Protein AF-A0A059BGQ6-F1 (afdb_monomer)

Organism: Eucalyptus grandis (NCBI:txid71139)

Solvent-accessible surface area (backbone atoms only — not comparable to full-atom values): 18062 Å² total; per-residue (Å²): 137,81,84,82,80,88,79,87,74,74,66,63,60,56,53,54,48,52,54,44,40,61,71,26,71,45,40,32,51,38,46,40,42,54,39,24,35,40,43,18,62,70,70,39,42,79,59,51,49,53,50,45,27,67,66,62,72,50,53,70,70,55,52,52,50,38,48,51,29,26,54,48,17,54,66,57,35,63,63,38,51,57,46,53,72,80,42,61,47,40,58,36,24,47,53,15,22,52,37,24,26,52,23,27,44,52,51,32,34,44,57,69,60,76,43,75,84,70,54,70,69,55,53,27,48,35,41,15,48,30,28,27,15,30,33,15,45,45,43,32,41,51,54,35,45,44,69,45,38,66,92,55,36,68,64,49,54,51,52,44,53,47,29,24,68,45,10,34,60,55,50,50,37,44,36,34,40,75,58,56,81,50,64,65,56,46,40,42,49,61,6,49,51,33,21,50,50,29,60,74,37,25,86,46,52,66,79,55,82,80,71,94,58,99,58,51,69,61,54,50,52,54,48,49,53,47,54,51,50,44,50,53,50,52,50,53,52,57,52,46,59,74,78,41,90,71,53,66,67,55,30,38,54,52,25,50,53,51,48,54,54,68,50,45,54,46,57,54,22,51,50,54,45,48,53,52,51,53,53,54,62,71,65,57,72,76,76,82,75,80,72,89,72,78,93,80,92,83,76,87,72,66,66,62,59,57,58,58,55,54,55,56,55,53,57,58,60,68,75,68,70,92,82,87,86,88,87,82,89,134

pLDDT: mean 79.97, std 18.67, range [30.53, 95.62]

Structure (mmCIF, N/CA/C/O backbone):
data_AF-A0A059BGQ6-F1
#
_entry.id   AF-A0A059BGQ6-F1
#
loop_
_atom_site.group_PDB
_atom_site.id
_atom_site.type_symbol
_atom_site.label_atom_id
_atom_site.label_alt_id
_atom_site.label_comp_id
_atom_site.label_asym_id
_atom_site.label_entity_id
_atom_site.label_seq_id
_atom_site.pdbx_PDB_ins_code
_atom_site.Cartn_x
_atom_site.Cartn_y
_atom_site.Cartn_z
_atom_site.occupancy
_atom_site.B_iso_or_equiv
_atom_site.auth_seq_id
_atom_site.auth_comp_id
_atom_site.auth_asym_id
_atom_site.auth_atom_id
_atom_site.pdbx_PDB_model_num
ATOM 1 N N . MET A 1 1 ? -11.153 -19.014 -59.772 1.00 38.28 1 MET A N 1
ATOM 2 C CA . MET A 1 1 ? -10.853 -17.625 -59.367 1.00 38.28 1 MET A CA 1
ATOM 3 C C . MET A 1 1 ? -11.218 -17.506 -57.892 1.00 38.28 1 MET A C 1
ATOM 5 O O . MET A 1 1 ? -12.367 -17.251 -57.566 1.00 38.28 1 MET A O 1
ATOM 9 N N . ALA A 1 2 ? -10.293 -17.885 -57.007 1.00 30.94 2 ALA A N 1
ATOM 10 C CA . ALA A 1 2 ? -10.539 -17.929 -55.567 1.00 30.94 2 ALA A CA 1
ATOM 11 C C . ALA A 1 2 ? -10.264 -16.543 -54.969 1.00 30.94 2 ALA A C 1
ATOM 13 O O . ALA A 1 2 ? -9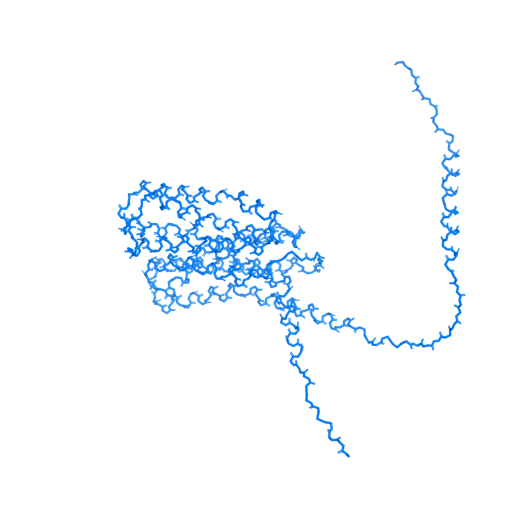.164 -16.014 -55.120 1.00 30.94 2 ALA A O 1
ATOM 14 N N . MET A 1 3 ? -11.280 -15.957 -54.332 1.00 32.53 3 MET A N 1
ATOM 15 C CA . MET A 1 3 ? -11.147 -14.753 -53.515 1.00 32.53 3 MET A CA 1
ATOM 16 C C . MET A 1 3 ? -10.211 -15.040 -52.343 1.00 32.53 3 MET A C 1
ATOM 18 O O . MET A 1 3 ? -10.513 -15.869 -51.488 1.00 32.53 3 MET A O 1
ATOM 22 N N . ILE A 1 4 ? -9.094 -14.321 -52.291 1.00 36.94 4 ILE A N 1
ATOM 23 C CA . ILE A 1 4 ? -8.283 -14.192 -51.086 1.00 36.94 4 ILE A CA 1
ATOM 24 C C . ILE A 1 4 ? -8.990 -13.165 -50.203 1.00 36.94 4 ILE A C 1
ATOM 26 O O . ILE A 1 4 ? -8.930 -11.962 -50.446 1.00 36.94 4 ILE A O 1
ATOM 30 N N . THR A 1 5 ? -9.696 -13.645 -49.186 1.00 34.53 5 THR A N 1
ATOM 31 C CA . THR A 1 5 ? -10.172 -12.824 -48.074 1.00 34.53 5 THR A CA 1
ATOM 32 C C . THR A 1 5 ? -8.974 -12.402 -47.226 1.00 34.53 5 THR A C 1
ATOM 34 O O . THR A 1 5 ? -8.473 -13.174 -46.411 1.00 34.53 5 THR A O 1
ATOM 37 N N . THR A 1 6 ? -8.497 -11.173 -47.412 1.00 38.72 6 THR A N 1
ATOM 38 C CA . THR A 1 6 ? -7.583 -10.510 -46.475 1.00 38.72 6 THR A CA 1
ATOM 39 C C . THR A 1 6 ? -8.375 -10.030 -45.264 1.00 38.72 6 THR A C 1
ATOM 41 O O . THR A 1 6 ? -9.001 -8.972 -45.296 1.00 38.72 6 THR A O 1
ATOM 44 N N . GLY A 1 7 ? -8.353 -10.815 -44.191 1.00 41.19 7 GLY A N 1
ATOM 45 C CA . GLY A 1 7 ? -8.886 -10.425 -42.891 1.00 41.19 7 GLY A CA 1
ATOM 46 C C . GLY A 1 7 ? -8.098 -11.094 -41.771 1.00 41.19 7 GLY A C 1
ATOM 47 O O . GLY A 1 7 ? -8.212 -12.297 -41.573 1.00 41.19 7 GLY A O 1
ATOM 48 N N . GLY A 1 8 ? -7.304 -10.307 -41.042 1.00 38.41 8 GLY A N 1
ATOM 49 C CA . GLY A 1 8 ? -6.587 -10.725 -39.829 1.00 38.41 8 GLY A CA 1
ATOM 50 C C . GLY A 1 8 ? -5.093 -10.376 -39.892 1.00 38.41 8 GLY A C 1
ATOM 51 O O . GLY A 1 8 ? -4.407 -10.772 -40.818 1.00 38.41 8 GLY A O 1
ATOM 52 N N . GLY A 1 9 ? -4.501 -9.626 -38.966 1.00 43.06 9 GLY A N 1
ATOM 53 C CA . GLY A 1 9 ? -5.039 -9.037 -37.754 1.00 43.06 9 GLY A CA 1
ATOM 54 C C . GLY A 1 9 ? -4.065 -8.014 -37.167 1.00 43.06 9 GLY A C 1
ATOM 55 O O . GLY A 1 9 ? -2.861 -8.240 -37.096 1.00 43.06 9 GLY A O 1
ATOM 56 N N . ASP A 1 10 ? -4.625 -6.902 -36.705 1.00 49.22 10 ASP A N 1
ATOM 57 C CA . ASP A 1 10 ? -3.931 -5.875 -35.921 1.00 49.22 10 ASP A CA 1
ATOM 58 C C . ASP A 1 10 ? -3.997 -6.180 -34.401 1.00 49.22 10 ASP A C 1
ATOM 60 O O . ASP A 1 10 ? -3.207 -5.693 -33.593 1.00 49.22 10 ASP A O 1
ATOM 64 N N . GLY A 1 11 ? -4.878 -7.105 -33.989 1.00 47.22 11 GLY A N 1
ATOM 65 C CA . GLY A 1 11 ? -5.078 -7.490 -32.583 1.00 47.22 11 GLY A CA 1
ATOM 66 C C . GLY A 1 11 ? -3.889 -8.204 -31.919 1.00 47.22 11 GLY A C 1
ATOM 67 O O . GLY A 1 11 ? -3.735 -8.141 -30.697 1.00 47.22 11 GLY A O 1
ATOM 68 N N . GLY A 1 12 ? -3.002 -8.833 -32.699 1.00 59.03 12 GLY A N 1
ATOM 69 C CA . GLY A 1 12 ? -1.822 -9.533 -32.170 1.00 59.03 12 GLY A CA 1
ATOM 70 C C . GLY A 1 12 ? -0.749 -8.591 -31.611 1.00 59.03 12 GLY A C 1
ATOM 71 O O . GLY A 1 12 ? -0.054 -8.939 -30.657 1.00 59.03 12 GLY A O 1
ATOM 72 N N . GLY A 1 13 ? -0.641 -7.374 -32.157 1.00 72.38 13 GLY A N 1
ATOM 73 C CA . GLY A 1 13 ? 0.333 -6.374 -31.716 1.00 72.38 13 GLY A CA 1
ATOM 74 C C . GLY A 1 13 ? -0.019 -5.757 -30.363 1.00 72.38 13 GLY A C 1
ATOM 75 O O . GLY A 1 13 ? 0.848 -5.656 -29.495 1.00 72.38 13 GLY A O 1
ATOM 76 N N . CYS A 1 14 ? -1.292 -5.400 -30.165 1.00 76.62 14 CYS A N 1
ATOM 77 C CA . CYS A 1 14 ? -1.784 -4.831 -28.909 1.00 76.62 14 CYS A CA 1
ATOM 78 C C . CYS A 1 14 ? -1.754 -5.845 -27.762 1.00 76.62 14 CYS A C 1
ATOM 80 O O . CYS A 1 14 ? -1.314 -5.504 -26.667 1.00 76.62 14 CYS A O 1
ATOM 82 N N . CYS A 1 15 ? -2.151 -7.099 -28.008 1.00 80.88 15 CYS A N 1
ATOM 83 C CA . CYS A 1 15 ? -2.101 -8.145 -26.984 1.00 80.88 15 CYS A CA 1
ATOM 84 C C . CYS A 1 15 ? -0.654 -8.449 -26.558 1.00 80.88 15 CYS A C 1
ATOM 86 O O . CYS A 1 15 ? -0.358 -8.511 -25.365 1.00 80.88 15 CYS A O 1
ATOM 88 N N . ALA A 1 16 ? 0.273 -8.554 -27.517 1.00 82.19 16 ALA A N 1
ATOM 89 C CA . ALA A 1 16 ? 1.683 -8.786 -27.219 1.00 82.19 16 ALA A CA 1
ATOM 90 C C . ALA A 1 16 ? 2.335 -7.600 -26.483 1.00 82.19 16 ALA A C 1
ATOM 92 O O . ALA A 1 16 ? 3.140 -7.814 -25.575 1.00 82.19 16 ALA A O 1
ATOM 93 N N . PHE A 1 17 ? 1.959 -6.362 -26.826 1.00 83.38 17 PHE A N 1
ATOM 94 C CA . PHE A 1 17 ? 2.410 -5.171 -26.106 1.00 83.38 17 PHE A CA 1
ATOM 95 C C . PHE A 1 17 ? 1.861 -5.131 -24.677 1.00 83.38 17 PHE A C 1
ATOM 97 O O . PHE A 1 17 ? 2.636 -4.973 -23.739 1.00 83.38 17 PHE A O 1
ATOM 104 N N . ALA A 1 18 ? 0.557 -5.355 -24.489 1.00 82.56 18 ALA A N 1
ATOM 105 C CA . ALA A 1 18 ? -0.057 -5.411 -23.164 1.00 82.56 18 ALA A CA 1
ATOM 106 C C . ALA A 1 18 ? 0.593 -6.493 -22.288 1.00 82.56 18 ALA A C 1
ATOM 108 O O . ALA A 1 18 ? 0.915 -6.244 -21.129 1.00 82.56 18 ALA A O 1
ATOM 109 N N . LEU A 1 19 ? 0.872 -7.671 -22.854 1.00 83.50 19 LEU A N 1
ATOM 110 C CA . LEU A 1 19 ? 1.568 -8.743 -22.147 1.00 83.50 19 LEU A CA 1
ATOM 111 C C . LEU A 1 19 ? 3.005 -8.353 -21.769 1.00 83.50 19 LEU A C 1
ATOM 113 O O . LEU A 1 19 ? 3.467 -8.731 -20.692 1.00 83.50 19 LEU A O 1
ATOM 117 N N . GLN A 1 20 ? 3.713 -7.605 -22.627 1.00 83.25 20 GLN A N 1
ATOM 118 C CA . GLN A 1 20 ? 5.034 -7.077 -22.287 1.00 83.25 20 GLN A CA 1
ATOM 119 C C . GLN A 1 20 ? 4.937 -6.052 -21.161 1.00 83.25 20 GLN A C 1
ATOM 121 O O . GLN A 1 20 ? 5.701 -6.172 -20.214 1.00 83.25 20 GLN A O 1
ATOM 126 N N . VAL A 1 21 ? 4.000 -5.101 -21.226 1.00 83.56 21 VAL A N 1
ATOM 127 C CA . VAL A 1 21 ? 3.804 -4.097 -20.171 1.00 83.56 21 VAL A CA 1
ATOM 128 C C . VAL A 1 21 ? 3.526 -4.785 -18.838 1.00 83.56 21 VAL A C 1
ATOM 130 O O . VAL A 1 21 ? 4.215 -4.510 -17.865 1.00 83.56 21 VAL A O 1
ATOM 133 N N . LEU A 1 22 ? 2.595 -5.744 -18.794 1.00 83.50 22 LEU A N 1
ATOM 134 C CA . LEU A 1 22 ? 2.251 -6.476 -17.568 1.00 83.50 22 LEU A CA 1
ATOM 135 C C . LEU A 1 22 ? 3.416 -7.307 -17.006 1.00 83.50 22 LEU A C 1
ATOM 137 O O . LEU A 1 22 ? 3.500 -7.527 -15.800 1.00 83.50 22 LEU A O 1
ATOM 141 N N . ARG A 1 23 ? 4.317 -7.779 -17.872 1.00 83.19 23 ARG A N 1
ATOM 142 C CA . ARG A 1 23 ? 5.551 -8.491 -17.492 1.00 83.19 23 ARG A CA 1
ATOM 143 C C . ARG A 1 23 ? 6.763 -7.568 -17.391 1.00 83.19 23 ARG A C 1
ATOM 145 O O . ARG A 1 23 ? 7.876 -8.051 -17.194 1.00 83.19 23 ARG A O 1
ATOM 152 N N . GLY A 1 24 ? 6.545 -6.272 -17.561 1.00 83.69 24 GLY A N 1
ATOM 153 C CA . GLY A 1 24 ? 7.559 -5.247 -17.649 1.00 83.69 24 GLY A CA 1
ATOM 154 C C . GLY A 1 24 ? 8.049 -4.835 -16.275 1.00 83.69 24 GLY A C 1
ATOM 155 O O . GLY A 1 24 ? 7.305 -4.851 -15.287 1.00 83.69 24 GLY A O 1
ATOM 156 N N . ARG A 1 25 ? 9.321 -4.447 -16.196 1.00 84.44 25 ARG A N 1
ATOM 157 C CA . ARG A 1 25 ? 9.919 -4.020 -14.924 1.00 84.44 25 ARG A CA 1
ATOM 158 C C . ARG A 1 25 ? 9.215 -2.778 -14.385 1.00 84.44 25 ARG A C 1
ATOM 160 O O . ARG A 1 25 ? 9.005 -2.664 -13.185 1.00 84.44 25 ARG A O 1
ATOM 167 N N . TRP A 1 26 ? 8.813 -1.870 -15.276 1.00 86.44 26 TRP A N 1
ATOM 168 C CA . TRP A 1 26 ? 8.223 -0.591 -14.897 1.00 86.44 26 TRP A CA 1
ATOM 169 C C . TRP A 1 26 ? 6.818 -0.771 -14.328 1.00 86.44 26 TRP A C 1
ATOM 171 O O . TRP A 1 26 ? 6.457 -0.138 -13.337 1.00 86.44 26 TRP A O 1
ATOM 181 N N . PHE A 1 27 ? 6.055 -1.714 -14.880 1.00 89.44 27 PHE A N 1
ATOM 182 C CA . PHE A 1 27 ? 4.755 -2.079 -14.333 1.00 89.44 27 PHE A CA 1
ATOM 183 C C . PHE A 1 27 ? 4.872 -2.758 -12.964 1.00 89.44 27 PHE A C 1
ATOM 185 O O . PHE A 1 27 ? 4.072 -2.487 -12.072 1.00 89.44 27 PHE A O 1
ATOM 192 N N . MET A 1 28 ? 5.905 -3.578 -12.749 1.00 89.44 28 MET A N 1
ATOM 193 C CA . MET A 1 28 ? 6.186 -4.147 -11.429 1.00 89.44 28 MET A CA 1
ATOM 194 C C . MET A 1 28 ? 6.516 -3.084 -10.376 1.00 89.44 28 MET A C 1
ATOM 196 O O . MET A 1 28 ? 6.122 -3.225 -9.216 1.00 89.44 28 MET A O 1
ATOM 200 N N . MET A 1 29 ? 7.215 -2.015 -10.765 1.00 87.50 29 MET A N 1
ATOM 201 C CA . MET A 1 29 ? 7.493 -0.892 -9.865 1.00 87.50 29 MET A CA 1
ATOM 202 C C . MET A 1 29 ? 6.211 -0.157 -9.483 1.00 87.50 29 MET A C 1
ATOM 204 O O . MET A 1 29 ? 5.970 0.093 -8.305 1.00 87.50 29 MET A O 1
ATOM 208 N N . PHE A 1 30 ? 5.340 0.099 -10.457 1.00 91.31 30 PHE A N 1
ATOM 209 C CA . PHE A 1 30 ? 4.014 0.645 -10.193 1.00 91.31 30 PHE A CA 1
ATOM 210 C C . PHE A 1 30 ? 3.184 -0.254 -9.256 1.00 91.31 30 PHE A C 1
ATOM 212 O O . PHE A 1 30 ? 2.631 0.225 -8.267 1.00 91.31 30 PHE A O 1
ATOM 219 N N . ALA A 1 31 ? 3.151 -1.564 -9.515 1.00 92.31 31 ALA A N 1
ATOM 220 C CA . ALA A 1 31 ? 2.467 -2.536 -8.665 1.00 92.31 31 ALA A CA 1
ATOM 221 C C . ALA A 1 31 ? 3.007 -2.519 -7.224 1.00 92.31 31 ALA A C 1
ATOM 223 O O . ALA A 1 31 ? 2.238 -2.514 -6.264 1.00 92.31 31 ALA A O 1
ATOM 224 N N . SER A 1 32 ? 4.330 -2.434 -7.074 1.00 92.00 32 SER A N 1
ATOM 225 C CA . SER A 1 32 ? 4.998 -2.280 -5.781 1.00 92.00 32 SER A CA 1
ATOM 226 C C . SER A 1 32 ? 4.557 -1.008 -5.049 1.00 92.00 32 SER A C 1
ATOM 228 O O . SER A 1 32 ? 4.270 -1.071 -3.857 1.00 92.00 32 SER A O 1
ATOM 230 N N . PHE A 1 33 ? 4.447 0.137 -5.734 1.00 92.88 33 PHE A N 1
ATOM 231 C CA . PHE A 1 33 ? 3.953 1.376 -5.121 1.00 92.88 33 PHE A CA 1
ATOM 232 C C . PHE A 1 33 ? 2.512 1.251 -4.626 1.00 92.88 33 PHE A C 1
ATOM 234 O O . PHE A 1 33 ? 2.220 1.696 -3.517 1.00 92.88 33 PHE A O 1
ATOM 241 N N . LEU A 1 34 ? 1.633 0.592 -5.386 1.00 93.62 34 LEU A N 1
ATOM 242 C CA . LEU A 1 34 ? 0.255 0.357 -4.952 1.00 93.62 34 LEU A CA 1
ATOM 243 C C . LEU A 1 34 ? 0.164 -0.566 -3.734 1.00 93.62 34 LEU A C 1
ATOM 245 O O . LEU A 1 34 ? -0.589 -0.266 -2.809 1.00 93.62 34 LEU A O 1
ATOM 249 N N . ILE A 1 35 ? 0.943 -1.653 -3.691 1.00 93.81 35 ILE A N 1
ATOM 250 C CA . ILE A 1 35 ? 0.982 -2.532 -2.510 1.00 93.81 35 ILE A CA 1
ATOM 251 C C . ILE A 1 35 ? 1.456 -1.739 -1.284 1.00 93.81 35 ILE A C 1
ATOM 253 O O . ILE A 1 35 ? 0.843 -1.813 -0.220 1.00 93.81 35 ILE A O 1
ATOM 257 N N . MET A 1 36 ? 2.499 -0.919 -1.438 1.00 93.50 36 MET A N 1
ATOM 258 C CA . MET A 1 36 ? 3.029 -0.093 -0.349 1.00 93.50 36 MET A CA 1
ATOM 259 C C . MET A 1 36 ? 2.055 1.001 0.099 1.00 93.50 36 MET A C 1
ATOM 261 O O . MET A 1 36 ? 1.954 1.267 1.295 1.00 93.50 36 MET A O 1
ATOM 265 N N . ALA A 1 37 ? 1.274 1.569 -0.822 1.00 92.31 37 ALA A N 1
ATOM 266 C CA . ALA A 1 37 ? 0.188 2.495 -0.509 1.00 92.31 37 ALA A CA 1
ATOM 267 C C . ALA A 1 37 ? -0.962 1.838 0.281 1.00 92.31 37 ALA A C 1
ATOM 269 O O . ALA A 1 37 ? -1.747 2.541 0.911 1.00 92.31 37 ALA A O 1
ATOM 270 N N . GLY A 1 38 ? -1.066 0.504 0.277 1.00 89.94 38 GLY A N 1
ATOM 271 C CA . GLY A 1 38 ? -1.974 -0.253 1.143 1.00 89.94 38 GLY A CA 1
ATOM 272 C C . GLY A 1 38 ? -1.358 -0.687 2.480 1.00 89.94 38 GLY A C 1
ATOM 273 O O . GLY A 1 38 ? -2.086 -1.033 3.407 1.00 89.94 38 GLY A O 1
ATOM 274 N N . ALA A 1 39 ? -0.030 -0.656 2.614 1.00 89.25 39 ALA A N 1
ATOM 275 C CA . ALA A 1 39 ? 0.704 -1.328 3.688 1.00 89.25 39 ALA A CA 1
ATOM 276 C C . ALA A 1 39 ? 0.992 -0.469 4.939 1.00 89.25 39 ALA A C 1
ATOM 278 O O . ALA A 1 39 ? 1.912 -0.791 5.687 1.00 89.25 39 ALA A O 1
ATOM 279 N N . GLY A 1 40 ? 0.236 0.604 5.202 1.00 84.62 40 GLY A N 1
ATOM 280 C CA . GLY A 1 40 ? 0.406 1.434 6.411 1.00 84.62 40 GLY A CA 1
ATOM 281 C C . GLY A 1 40 ? -0.884 1.685 7.190 1.00 84.62 40 GLY A C 1
ATOM 282 O O . GLY A 1 40 ? -1.091 2.737 7.795 1.00 84.62 40 GLY A O 1
ATOM 283 N N . ALA A 1 41 ? -1.736 0.667 7.268 1.00 84.81 41 ALA A N 1
ATOM 284 C CA . ALA A 1 41 ? -2.914 0.650 8.134 1.00 84.81 41 ALA A CA 1
ATOM 285 C C . ALA A 1 41 ? -2.616 0.855 9.638 1.00 84.81 41 ALA A C 1
ATOM 287 O O . ALA A 1 41 ? -3.507 1.171 10.428 1.00 84.81 41 ALA A O 1
ATOM 288 N N . THR A 1 42 ? -1.358 0.718 10.059 1.00 88.00 42 THR A N 1
ATOM 289 C CA . THR A 1 42 ? -0.918 0.960 11.441 1.00 88.00 42 THR A CA 1
ATOM 290 C C . THR A 1 42 ? -0.906 2.448 11.784 1.00 88.00 42 THR A C 1
ATOM 292 O O . THR A 1 42 ? -1.143 2.793 12.942 1.00 88.00 42 THR A O 1
ATOM 295 N N . TYR A 1 43 ? -0.740 3.334 10.794 1.00 87.06 43 TYR A N 1
ATOM 296 C CA . TYR A 1 43 ? -0.865 4.785 10.974 1.00 87.06 43 TYR A CA 1
ATOM 297 C C . TYR A 1 43 ? -2.310 5.222 11.244 1.00 87.06 43 TYR A C 1
ATOM 299 O O . TYR A 1 43 ? -2.541 6.234 11.902 1.00 87.06 43 TYR A O 1
ATOM 307 N N . LEU A 1 44 ? -3.289 4.427 10.803 1.00 88.06 44 LEU A N 1
ATOM 308 C CA . LEU A 1 44 ? -4.715 4.679 11.028 1.00 88.06 44 LEU A CA 1
ATOM 309 C C . LEU A 1 44 ? -5.212 4.189 12.389 1.00 88.06 44 LEU A C 1
ATOM 311 O O . LEU A 1 44 ? -6.359 4.460 12.742 1.00 88.06 44 LEU A O 1
ATOM 315 N N . PHE A 1 45 ? -4.363 3.527 13.186 1.00 89.69 45 PHE A N 1
ATOM 316 C CA . PHE A 1 45 ? -4.739 3.047 14.518 1.00 89.69 45 PHE A CA 1
ATOM 317 C C . PHE A 1 45 ? -5.321 4.158 15.388 1.00 89.69 45 PHE A C 1
ATOM 319 O O . PHE A 1 45 ? -6.340 3.951 16.035 1.00 89.69 45 PHE A O 1
ATOM 326 N N . GLY A 1 46 ? -4.752 5.365 15.357 1.00 86.31 46 GLY A N 1
ATOM 327 C CA . GLY A 1 46 ? -5.272 6.502 16.126 1.00 86.31 46 GLY A CA 1
ATOM 328 C C . GLY A 1 46 ? -6.696 6.935 15.743 1.00 86.31 46 GLY A C 1
ATOM 329 O O . GLY A 1 46 ? -7.372 7.568 16.555 1.00 86.31 46 GLY A O 1
ATOM 330 N N . VAL A 1 47 ? -7.156 6.591 14.537 1.00 86.81 47 VAL A N 1
ATOM 331 C CA . VAL A 1 47 ? -8.518 6.866 14.065 1.00 86.81 47 VAL A CA 1
ATOM 332 C C . VAL A 1 47 ? -9.460 5.777 14.574 1.00 86.81 47 VAL A C 1
ATOM 334 O O . VAL A 1 47 ? -10.285 6.054 15.440 1.00 86.81 47 VAL A O 1
ATOM 337 N N . TYR A 1 48 ? -9.270 4.523 14.148 1.00 87.50 48 TYR A N 1
ATOM 338 C CA . TYR A 1 48 ? -10.212 3.447 14.480 1.00 87.50 48 TYR A CA 1
ATOM 339 C C . TYR A 1 48 ? -10.133 2.960 15.936 1.00 87.50 48 TYR A C 1
ATOM 341 O O . TYR A 1 48 ? -11.092 2.390 16.458 1.00 87.50 48 TYR A O 1
ATOM 349 N N . SER A 1 49 ? -9.017 3.175 16.642 1.00 88.69 49 SER A N 1
ATOM 350 C CA . SER A 1 49 ? -8.914 2.815 18.067 1.00 88.69 49 SER A CA 1
ATOM 351 C C . SER A 1 49 ? -9.900 3.595 18.937 1.00 88.69 49 SER A C 1
ATOM 353 O O . SER A 1 49 ? -10.342 3.082 19.967 1.00 88.69 49 SER A O 1
ATOM 355 N N . LYS A 1 50 ? -10.305 4.801 18.516 1.00 87.88 50 LYS A N 1
ATOM 356 C CA . LYS A 1 50 ? -11.350 5.579 19.194 1.00 87.88 50 LYS A CA 1
ATOM 357 C C . LYS A 1 50 ? -12.702 4.870 19.124 1.00 87.88 50 LYS A C 1
ATOM 359 O O . LYS A 1 50 ? -13.395 4.809 20.138 1.00 87.88 50 LYS A O 1
ATOM 364 N N . ASP A 1 51 ? -13.028 4.262 17.986 1.00 86.50 51 ASP A N 1
ATOM 365 C CA . ASP A 1 51 ? -14.267 3.497 17.808 1.00 86.50 51 ASP A CA 1
ATOM 366 C C . ASP A 1 51 ? -14.244 2.166 18.553 1.00 86.50 51 ASP A C 1
ATOM 368 O O . ASP A 1 51 ? -15.254 1.753 19.128 1.00 86.50 51 ASP A O 1
ATOM 372 N N . ILE A 1 52 ? -13.079 1.510 18.605 1.00 87.44 52 ILE A N 1
ATOM 373 C CA . ILE A 1 52 ? -12.862 0.335 19.459 1.00 87.44 52 ILE A CA 1
ATOM 374 C C . ILE A 1 52 ? -13.135 0.717 20.920 1.00 87.44 52 ILE A C 1
ATOM 376 O O . ILE A 1 52 ? -13.870 0.014 21.614 1.00 87.44 52 ILE A O 1
ATOM 380 N N . LYS A 1 53 ? -12.597 1.853 21.384 1.00 89.69 53 LYS A N 1
ATOM 381 C CA . LYS A 1 53 ? -12.779 2.347 22.755 1.00 89.69 53 LYS A CA 1
ATOM 382 C C . LYS A 1 53 ? -14.240 2.599 23.095 1.00 89.69 53 LYS A C 1
ATOM 384 O O . LYS A 1 53 ? -14.706 2.106 24.118 1.00 89.69 53 LYS A O 1
ATOM 389 N N . SER A 1 54 ? -14.942 3.361 22.257 1.00 87.62 54 SER A N 1
ATOM 390 C CA . SER A 1 54 ? -16.334 3.748 22.495 1.00 87.62 54 SER A CA 1
ATOM 391 C C . SER A 1 54 ? -17.268 2.544 22.386 1.00 87.62 54 SER A C 1
ATOM 393 O O . SER A 1 54 ? -18.092 2.310 23.269 1.00 87.62 54 SER A O 1
ATOM 395 N N . THR A 1 55 ? -17.094 1.711 21.358 1.00 87.00 55 THR A N 1
ATOM 396 C CA . THR A 1 55 ? -18.005 0.594 21.093 1.00 87.00 55 THR A CA 1
ATOM 397 C C . THR A 1 55 ? -17.780 -0.569 22.044 1.00 87.00 55 THR A C 1
ATOM 399 O O . THR A 1 55 ? -18.738 -1.231 22.448 1.00 87.00 55 THR A O 1
ATOM 402 N N . LEU A 1 56 ? -16.533 -0.835 22.425 1.00 85.69 56 LEU A N 1
ATOM 403 C CA . LEU A 1 56 ? -16.186 -1.891 23.366 1.00 85.69 56 LEU A CA 1
ATOM 404 C C . LEU A 1 56 ? -15.923 -1.335 24.757 1.00 85.69 56 LEU A C 1
ATOM 406 O O . LEU A 1 56 ? -15.359 -2.058 25.553 1.00 85.69 56 LEU A O 1
ATOM 410 N N . GLY A 1 57 ? -16.310 -0.112 25.120 1.00 85.50 57 GLY A N 1
ATOM 411 C CA . GLY A 1 57 ? -16.125 0.415 26.484 1.00 85.50 57 GLY A CA 1
ATOM 412 C C . GLY A 1 57 ? -14.755 0.086 27.099 1.00 85.50 57 GLY A C 1
ATOM 413 O O . GLY A 1 57 ? -14.688 -0.414 28.220 1.00 85.50 57 GLY A O 1
ATOM 414 N N . TYR A 1 58 ? -13.685 0.195 26.307 1.00 87.88 58 TYR A N 1
ATOM 415 C CA . TYR A 1 58 ? -12.321 -0.060 26.762 1.00 87.88 58 TYR A CA 1
ATOM 416 C C . TYR A 1 58 ? -11.739 1.216 27.367 1.00 87.88 58 TYR A C 1
ATOM 418 O O . TYR A 1 58 ? -12.088 2.334 26.985 1.00 87.88 58 TYR A O 1
ATOM 426 N N . ASN A 1 59 ? -10.802 1.053 28.295 1.00 90.88 59 ASN A N 1
ATOM 427 C CA . ASN A 1 59 ? -10.153 2.180 28.955 1.00 90.88 59 ASN A CA 1
ATOM 428 C C . ASN A 1 59 ? -8.908 2.614 28.172 1.00 90.88 59 ASN A C 1
ATOM 430 O O . ASN A 1 59 ? -8.403 1.890 27.313 1.00 90.88 59 ASN A O 1
ATOM 434 N N . GLN A 1 60 ? -8.364 3.793 28.489 1.00 91.56 60 GLN A N 1
ATOM 435 C CA . GLN A 1 60 ? -7.160 4.286 27.810 1.00 91.56 60 GLN A CA 1
ATOM 436 C C . GLN A 1 60 ? -5.946 3.370 28.031 1.00 91.56 60 GLN A C 1
ATOM 438 O O . GLN A 1 60 ? -5.174 3.156 27.107 1.00 91.56 60 GLN A O 1
ATOM 443 N N . SER A 1 61 ? -5.816 2.769 29.218 1.00 92.81 61 SER A N 1
ATOM 444 C CA . SER A 1 61 ? -4.770 1.773 29.496 1.00 92.81 61 SER A CA 1
ATOM 445 C C . SER A 1 61 ? -4.862 0.566 28.549 1.00 92.81 61 SER A C 1
ATOM 447 O O . SER A 1 61 ? -3.854 0.138 27.994 1.00 92.81 61 SER A O 1
ATOM 449 N N . THR A 1 62 ? -6.076 0.081 28.269 1.00 91.50 62 THR A N 1
ATOM 450 C CA . THR A 1 62 ? -6.318 -1.001 27.306 1.00 91.50 62 THR A CA 1
ATOM 451 C C . THR A 1 62 ? -5.940 -0.589 25.886 1.00 91.50 62 THR A C 1
ATOM 453 O O . THR A 1 62 ? -5.288 -1.352 25.186 1.00 91.50 62 THR A O 1
ATOM 456 N N . LEU A 1 63 ? -6.296 0.626 25.458 1.00 92.62 63 LEU A N 1
ATOM 457 C CA . LEU A 1 63 ? -5.867 1.135 24.153 1.00 92.62 63 LEU A CA 1
ATOM 458 C C . LEU A 1 63 ? -4.348 1.260 24.038 1.00 92.62 63 LEU A C 1
ATOM 460 O O . LEU A 1 63 ? -3.796 0.950 22.987 1.00 92.62 63 LEU A O 1
ATOM 464 N N . ASN A 1 64 ? -3.680 1.702 25.103 1.00 93.88 64 ASN A N 1
ATOM 465 C CA . ASN A 1 64 ? -2.225 1.796 25.127 1.00 93.88 64 ASN A CA 1
ATOM 466 C C . ASN A 1 64 ? -1.604 0.400 24.988 1.00 93.88 64 ASN A C 1
ATOM 468 O O . ASN A 1 64 ? -0.680 0.238 24.201 1.00 93.88 64 ASN A O 1
ATOM 472 N N . LEU A 1 65 ? -2.170 -0.615 25.654 1.00 93.81 65 LEU A N 1
ATOM 473 C CA . LEU A 1 65 ? -1.761 -2.011 25.476 1.00 93.81 65 LEU A CA 1
ATOM 474 C C . LEU A 1 65 ? -1.968 -2.488 24.029 1.00 93.81 65 LEU A C 1
ATOM 476 O O . LEU A 1 65 ? -1.067 -3.084 23.449 1.00 93.81 65 LEU A O 1
ATOM 480 N N . LEU A 1 66 ? -3.121 -2.189 23.421 1.00 94.00 66 LEU A N 1
ATOM 481 C CA . LEU A 1 66 ? -3.392 -2.497 22.011 1.00 94.00 66 LEU A CA 1
ATOM 482 C C . LEU A 1 66 ? -2.381 -1.811 21.079 1.00 94.00 66 LEU A C 1
ATOM 484 O O . LEU A 1 66 ? -1.907 -2.436 20.132 1.00 94.00 66 LEU A O 1
ATOM 488 N N . SER A 1 67 ? -2.014 -0.557 21.361 1.00 93.62 67 SER A N 1
ATOM 489 C CA . SER A 1 67 ? -0.960 0.153 20.629 1.00 93.62 67 SER A CA 1
ATOM 490 C C . SER A 1 67 ? 0.393 -0.533 20.798 1.00 93.62 67 SER A C 1
ATOM 492 O O . SER A 1 67 ? 1.086 -0.736 19.809 1.00 93.62 67 SER A O 1
ATOM 494 N N . SER A 1 68 ? 0.751 -0.963 22.010 1.00 95.19 68 SER A N 1
ATOM 495 C CA . SER A 1 68 ? 1.985 -1.720 22.241 1.00 95.19 68 SER A CA 1
ATOM 496 C C . SER A 1 68 ? 1.992 -3.050 21.481 1.00 95.19 68 SER A C 1
ATOM 498 O O . SER A 1 68 ? 3.011 -3.419 20.904 1.00 95.19 68 SER A O 1
ATOM 500 N N . CYS A 1 69 ? 0.859 -3.756 21.415 1.00 94.12 69 CYS A N 1
ATOM 501 C CA . CYS A 1 69 ? 0.728 -4.984 20.626 1.00 94.12 69 CYS A CA 1
ATOM 502 C C . CYS A 1 69 ? 0.816 -4.723 19.116 1.00 94.12 69 CYS A C 1
ATOM 504 O O . CYS A 1 69 ? 1.441 -5.502 18.401 1.00 94.12 69 CYS A O 1
ATOM 506 N N . LYS A 1 70 ? 0.245 -3.616 18.629 1.00 94.00 70 LYS A N 1
ATOM 507 C CA . LYS A 1 70 ? 0.432 -3.148 17.248 1.00 94.00 70 LYS A CA 1
ATOM 508 C C . LYS A 1 70 ? 1.912 -2.912 16.954 1.00 94.00 70 LYS A C 1
ATOM 510 O O . LYS A 1 70 ? 2.411 -3.402 15.947 1.00 94.00 70 LYS A O 1
ATOM 515 N N . ASP A 1 71 ? 2.598 -2.167 17.821 1.00 93.81 71 ASP A N 1
ATOM 516 C CA . ASP A 1 71 ? 4.017 -1.833 17.660 1.00 93.81 71 ASP A CA 1
ATOM 517 C C . ASP A 1 71 ? 4.890 -3.096 17.679 1.00 93.81 71 ASP A C 1
ATOM 519 O O . ASP A 1 71 ? 5.800 -3.245 16.860 1.00 93.81 71 ASP A O 1
ATOM 523 N N . LEU A 1 72 ? 4.562 -4.058 18.546 1.00 93.75 72 LEU A N 1
ATOM 524 C CA . LEU A 1 72 ? 5.178 -5.382 18.538 1.00 93.75 72 LEU A CA 1
ATOM 525 C C . LEU A 1 72 ? 4.972 -6.074 17.183 1.00 93.75 72 LEU A C 1
ATOM 527 O O . LEU A 1 72 ? 5.945 -6.473 16.550 1.00 93.75 72 LEU A O 1
ATOM 531 N N . GLY A 1 73 ? 3.731 -6.152 16.697 1.00 91.50 73 GLY A N 1
ATOM 532 C CA . GLY A 1 73 ? 3.403 -6.765 15.408 1.00 91.50 73 GLY A CA 1
ATOM 533 C C . GLY A 1 73 ? 4.160 -6.143 14.233 1.00 91.50 73 GLY A C 1
ATOM 534 O O . GLY A 1 73 ? 4.699 -6.877 13.401 1.00 91.50 73 GLY A O 1
ATOM 535 N N . THR A 1 74 ? 4.290 -4.810 14.205 1.00 90.56 74 THR A N 1
ATOM 536 C CA . THR A 1 74 ? 5.084 -4.106 13.183 1.00 90.56 74 THR A CA 1
ATOM 537 C C . THR A 1 74 ? 6.578 -4.395 13.276 1.00 90.56 74 THR A C 1
ATOM 539 O O . THR A 1 74 ? 7.245 -4.437 12.249 1.00 90.56 74 THR A O 1
ATOM 542 N N . ASN A 1 75 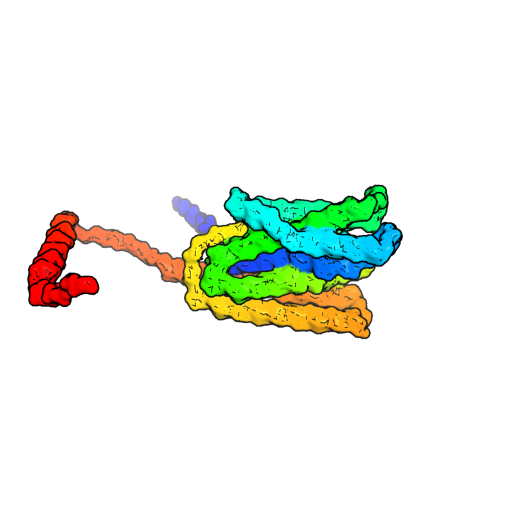? 7.114 -4.649 14.470 1.00 90.25 75 ASN A N 1
ATOM 543 C CA . ASN A 1 75 ? 8.546 -4.887 14.659 1.00 90.25 75 ASN A CA 1
ATOM 544 C C . ASN A 1 75 ? 8.953 -6.358 14.478 1.00 90.25 75 ASN A C 1
ATOM 546 O O . ASN A 1 75 ? 10.113 -6.638 14.174 1.00 90.25 75 ASN A O 1
ATOM 550 N N . VAL A 1 76 ? 8.023 -7.312 14.600 1.00 89.38 76 VAL A N 1
ATOM 551 C CA . VAL A 1 76 ? 8.289 -8.750 14.394 1.00 89.38 76 VAL A CA 1
ATOM 552 C C . VAL A 1 76 ? 8.330 -9.084 12.891 1.00 89.38 76 VAL A C 1
ATOM 554 O O . VAL A 1 76 ? 7.555 -9.877 12.363 1.00 89.38 76 VAL A O 1
ATOM 557 N N . GLY A 1 77 ? 9.254 -8.461 12.158 1.00 85.38 77 GLY A N 1
ATOM 558 C CA . GLY A 1 77 ? 9.435 -8.682 10.718 1.00 85.38 77 GLY A CA 1
ATOM 559 C C . GLY A 1 77 ? 10.136 -9.998 10.366 1.00 85.38 77 GLY A C 1
ATOM 560 O O . GLY A 1 77 ? 10.013 -10.471 9.236 1.00 85.38 77 GLY A O 1
ATOM 561 N N . VAL A 1 78 ? 10.826 -10.613 11.336 1.00 90.44 78 VAL A N 1
ATOM 562 C CA . VAL A 1 78 ? 11.665 -11.814 11.152 1.00 90.44 78 VAL A CA 1
ATOM 563 C C . VAL A 1 78 ? 10.891 -12.967 10.511 1.00 90.44 78 VAL A C 1
ATOM 565 O O . VAL A 1 78 ? 11.410 -13.613 9.607 1.00 90.44 78 VAL A O 1
ATOM 568 N N . LEU A 1 79 ? 9.631 -13.177 10.911 1.00 88.19 79 LEU A N 1
ATOM 569 C CA . LEU A 1 79 ? 8.781 -14.234 10.350 1.00 88.19 79 LEU A CA 1
ATOM 570 C C . LEU A 1 79 ? 8.582 -14.060 8.841 1.00 88.19 79 LEU A C 1
ATOM 572 O O . LEU A 1 79 ? 8.766 -15.003 8.076 1.00 88.19 79 LEU A O 1
ATOM 576 N N . SER A 1 80 ? 8.259 -12.839 8.406 1.00 90.88 80 SER A N 1
ATOM 577 C CA . SER A 1 80 ? 8.076 -12.543 6.983 1.00 90.88 80 SER A CA 1
ATOM 578 C C . SER A 1 80 ? 9.376 -12.702 6.189 1.00 90.88 80 SER A C 1
ATOM 580 O O . SER A 1 80 ? 9.342 -13.194 5.065 1.00 90.88 80 SER A O 1
ATOM 582 N N . GLY A 1 81 ? 10.518 -12.337 6.786 1.00 89.94 81 GLY A N 1
ATOM 583 C CA . GLY A 1 81 ? 11.840 -12.474 6.175 1.00 89.94 81 GLY A CA 1
ATOM 584 C C . GLY A 1 81 ? 12.233 -13.933 5.968 1.00 89.94 81 GLY A C 1
ATOM 585 O O . GLY A 1 81 ? 12.563 -14.316 4.852 1.00 89.94 81 GLY A O 1
ATOM 586 N N . LEU A 1 82 ? 12.106 -14.759 7.012 1.00 91.12 82 LEU A N 1
ATOM 587 C CA . LEU A 1 82 ? 12.432 -16.184 6.946 1.00 91.12 82 LEU A CA 1
ATOM 588 C C . LEU A 1 82 ? 11.547 -16.918 5.930 1.00 91.12 82 LEU A C 1
ATOM 590 O O . LEU A 1 82 ? 12.039 -17.714 5.135 1.00 91.12 82 LEU A O 1
ATOM 594 N N . ILE A 1 83 ? 10.245 -16.609 5.902 1.00 90.25 83 ILE A N 1
ATOM 595 C CA . ILE A 1 83 ? 9.336 -17.171 4.894 1.00 90.25 83 ILE A CA 1
ATOM 596 C C . ILE A 1 83 ? 9.761 -16.723 3.492 1.00 90.25 83 ILE A C 1
ATOM 598 O O . ILE A 1 83 ? 9.757 -17.540 2.582 1.00 90.25 83 ILE A O 1
ATOM 602 N N . ALA A 1 84 ? 10.174 -15.470 3.297 1.00 89.06 84 ALA A N 1
ATOM 603 C CA . ALA A 1 84 ? 10.622 -14.979 1.994 1.00 89.06 84 ALA A CA 1
ATOM 604 C C . ALA A 1 84 ? 11.958 -15.574 1.507 1.00 89.06 84 ALA A C 1
ATOM 606 O O . ALA A 1 84 ? 12.270 -15.454 0.321 1.00 89.06 84 ALA A O 1
ATOM 607 N N . GLU A 1 85 ? 12.746 -16.203 2.384 1.00 89.88 85 GLU A N 1
ATOM 608 C CA . GLU A 1 85 ? 13.934 -16.965 1.982 1.00 89.88 85 GLU A CA 1
ATOM 609 C C . GLU A 1 85 ? 13.575 -18.344 1.421 1.00 89.88 85 GLU A C 1
ATOM 611 O O . GLU A 1 85 ? 14.185 -18.786 0.449 1.00 89.88 85 GLU A O 1
ATOM 616 N N . VAL A 1 86 ? 12.573 -19.011 2.004 1.00 90.44 86 VAL A N 1
ATOM 617 C CA . VAL A 1 86 ? 12.196 -20.389 1.637 1.00 90.44 86 VAL A CA 1
ATOM 618 C C . VAL A 1 86 ? 11.035 -20.464 0.643 1.00 90.44 86 VAL A C 1
ATOM 620 O O . VAL A 1 86 ? 10.897 -21.451 -0.077 1.00 90.44 86 VAL A O 1
ATOM 623 N N . ALA A 1 87 ? 10.187 -19.439 0.599 1.00 88.81 87 ALA A N 1
ATOM 624 C CA . ALA A 1 87 ? 8.975 -19.394 -0.203 1.00 88.81 87 ALA A CA 1
ATOM 625 C C . ALA A 1 87 ? 9.066 -18.359 -1.334 1.00 88.81 87 ALA A C 1
ATOM 627 O O . ALA A 1 87 ? 9.722 -17.324 -1.205 1.00 88.81 87 ALA A O 1
ATOM 628 N N . PRO A 1 88 ? 8.350 -18.583 -2.448 1.00 88.69 88 PRO A N 1
ATOM 629 C CA . PRO A 1 88 ? 8.277 -17.607 -3.526 1.00 88.69 88 PRO A CA 1
ATOM 630 C C . PRO A 1 88 ? 7.496 -16.352 -3.103 1.00 88.69 88 PRO A C 1
ATOM 632 O O . PRO A 1 88 ? 6.543 -16.428 -2.326 1.00 88.69 88 PRO A O 1
ATOM 635 N N . THR A 1 89 ? 7.833 -15.200 -3.694 1.00 88.81 89 THR A N 1
ATOM 636 C CA . THR A 1 89 ? 7.230 -13.893 -3.367 1.00 88.81 89 THR A CA 1
ATOM 637 C C . THR A 1 89 ? 5.701 -13.888 -3.399 1.00 88.81 89 THR A C 1
ATOM 639 O O . THR A 1 89 ? 5.069 -13.260 -2.550 1.00 88.81 89 THR A O 1
ATOM 642 N N . TRP A 1 90 ? 5.092 -14.601 -4.352 1.00 90.25 90 TRP A N 1
ATOM 643 C CA . TRP A 1 90 ? 3.635 -14.660 -4.468 1.00 90.25 90 TRP A CA 1
ATOM 644 C C . TRP A 1 90 ? 2.991 -15.252 -3.206 1.00 90.25 90 TRP A C 1
ATOM 646 O O . TRP A 1 90 ? 1.963 -14.756 -2.756 1.00 90.25 90 TRP A O 1
ATOM 656 N N . LEU A 1 91 ? 3.616 -16.262 -2.589 1.00 91.44 91 LEU A N 1
ATOM 657 C CA . LEU A 1 91 ? 3.091 -16.891 -1.381 1.00 91.44 91 LEU A CA 1
ATOM 658 C C . LEU A 1 91 ? 3.196 -15.938 -0.188 1.00 91.44 91 LEU A C 1
ATOM 660 O O . LEU A 1 91 ? 2.239 -15.804 0.568 1.00 91.44 91 LEU A O 1
ATOM 664 N N . VAL A 1 92 ? 4.318 -15.221 -0.064 1.00 92.94 92 VAL A N 1
ATOM 665 C CA . VAL A 1 92 ? 4.530 -14.207 0.985 1.00 92.94 92 VAL A CA 1
ATOM 666 C C . VAL A 1 92 ? 3.438 -13.133 0.928 1.00 92.94 92 VAL A C 1
ATOM 668 O O . VAL A 1 92 ? 2.833 -12.809 1.950 1.00 92.94 92 VAL A O 1
ATOM 671 N N . LEU A 1 93 ? 3.142 -12.614 -0.269 1.00 92.88 93 LEU A N 1
ATOM 672 C CA . LEU A 1 93 ? 2.097 -11.607 -0.466 1.00 92.88 93 LEU A CA 1
ATOM 673 C C . LEU A 1 93 ? 0.691 -12.162 -0.198 1.00 92.88 93 LEU A C 1
ATOM 675 O O . LEU A 1 93 ? -0.118 -11.462 0.411 1.00 92.88 93 LEU A O 1
ATOM 679 N N . LEU A 1 94 ? 0.387 -13.403 -0.598 1.00 94.06 94 LEU A N 1
ATOM 680 C CA . LEU A 1 94 ? -0.911 -14.027 -0.307 1.00 94.06 94 LEU A CA 1
ATOM 681 C C . LEU A 1 94 ? -1.127 -14.243 1.192 1.00 94.06 94 LEU A C 1
ATOM 683 O O . LEU A 1 94 ? -2.202 -13.922 1.693 1.00 94.06 94 LEU A O 1
ATOM 687 N N . VAL A 1 95 ? -0.115 -14.737 1.910 1.00 94.25 95 VAL A N 1
ATOM 688 C CA . VAL A 1 95 ? -0.178 -14.913 3.369 1.00 94.25 95 VAL A CA 1
ATOM 689 C C . VAL A 1 95 ? -0.406 -13.564 4.049 1.00 94.25 95 VAL A C 1
ATOM 691 O O . VAL A 1 95 ? -1.335 -13.435 4.843 1.00 94.25 95 VAL A O 1
ATOM 694 N N . GLY A 1 96 ? 0.354 -12.534 3.663 1.00 93.62 96 GLY A N 1
ATOM 695 C CA . GLY A 1 96 ? 0.147 -11.173 4.161 1.00 93.62 96 GLY A CA 1
ATOM 696 C C . GLY A 1 96 ? -1.255 -10.633 3.876 1.00 93.62 96 GLY A C 1
ATOM 697 O O . GLY A 1 96 ? -1.887 -10.060 4.757 1.00 93.62 96 GLY A O 1
ATOM 698 N N . SER A 1 97 ? -1.781 -10.866 2.673 1.00 94.06 97 SER A N 1
ATOM 699 C CA . SER A 1 97 ? -3.128 -10.426 2.281 1.00 94.06 97 SER A CA 1
ATOM 700 C C . SER A 1 97 ? -4.220 -11.118 3.094 1.00 94.06 97 SER A C 1
ATOM 702 O O . SER A 1 97 ? -5.161 -10.465 3.543 1.00 94.06 97 SER A O 1
ATOM 704 N N . ALA A 1 98 ? -4.089 -12.432 3.298 1.00 95.38 98 ALA A N 1
ATOM 705 C CA . ALA A 1 98 ? -5.026 -13.224 4.083 1.00 95.38 98 ALA A CA 1
ATOM 706 C C . ALA A 1 98 ? -5.025 -12.795 5.554 1.00 95.38 98 ALA A C 1
ATOM 708 O O . ALA A 1 98 ? -6.099 -12.601 6.118 1.00 95.38 98 ALA A O 1
ATOM 709 N N . MET A 1 99 ? -3.840 -12.582 6.142 1.00 94.06 99 MET A N 1
ATOM 710 C CA . MET A 1 99 ? -3.697 -12.034 7.496 1.00 94.06 99 MET A CA 1
ATOM 711 C C . MET A 1 99 ? -4.357 -10.652 7.593 1.00 94.06 99 MET A C 1
ATOM 713 O O . MET A 1 99 ? -5.261 -10.467 8.400 1.00 94.06 99 MET A O 1
ATOM 717 N N . ASN A 1 100 ? -4.005 -9.715 6.699 1.00 94.69 100 ASN A N 1
ATOM 718 C CA . ASN A 1 100 ? -4.570 -8.361 6.697 1.00 94.69 100 ASN A CA 1
ATOM 719 C C . ASN A 1 100 ? -6.102 -8.387 6.651 1.00 94.69 100 ASN A C 1
ATOM 721 O O . ASN A 1 100 ? -6.765 -7.754 7.471 1.00 94.69 100 ASN A O 1
ATOM 725 N N . PHE A 1 101 ? -6.678 -9.137 5.708 1.00 95.25 101 PHE A N 1
ATOM 726 C CA . PHE A 1 101 ? -8.128 -9.228 5.596 1.00 95.25 101 PHE A CA 1
ATOM 727 C C . PHE A 1 101 ? -8.753 -9.860 6.841 1.00 95.25 101 PHE A C 1
ATOM 729 O O . PHE A 1 101 ? -9.670 -9.272 7.408 1.00 95.25 101 PHE A O 1
ATOM 736 N N . ALA A 1 102 ? -8.256 -11.019 7.284 1.00 94.81 102 ALA A N 1
ATOM 737 C CA . ALA A 1 102 ? -8.829 -11.747 8.410 1.00 94.81 102 ALA A CA 1
ATOM 738 C C . ALA A 1 102 ? -8.825 -10.910 9.697 1.00 94.81 102 ALA A C 1
ATOM 740 O O . ALA A 1 102 ? -9.858 -10.796 10.354 1.00 94.81 102 ALA A O 1
ATOM 741 N N . ASP A 1 103 ? -7.705 -10.271 10.028 1.00 93.12 103 ASP A N 1
ATOM 742 C CA . ASP A 1 103 ? -7.563 -9.525 11.277 1.00 93.12 103 ASP A CA 1
ATOM 743 C C . ASP A 1 103 ? -8.428 -8.267 11.308 1.00 93.12 103 ASP A C 1
ATOM 745 O O . ASP A 1 103 ? -9.200 -8.057 12.247 1.00 93.12 103 ASP A O 1
ATOM 749 N N . TYR A 1 104 ? -8.361 -7.434 10.265 1.00 92.69 104 TYR A N 1
ATOM 750 C CA . TYR A 1 104 ? -9.178 -6.222 10.203 1.00 92.69 104 TYR A CA 1
ATOM 751 C C . TYR A 1 104 ? -10.668 -6.544 10.057 1.00 92.69 104 TYR A C 1
ATOM 753 O O . TYR A 1 104 ? -11.500 -5.832 10.621 1.00 92.69 104 TYR A O 1
ATOM 761 N N . PHE A 1 105 ? -11.025 -7.643 9.386 1.00 93.69 105 PHE A N 1
ATOM 762 C CA . PHE A 1 105 ? -12.406 -8.115 9.328 1.00 93.69 105 PHE A CA 1
ATOM 763 C C . PHE A 1 105 ? -12.912 -8.579 10.701 1.00 93.69 105 PHE A C 1
ATOM 765 O O . PHE A 1 105 ? -14.024 -8.222 11.092 1.00 93.69 105 PHE A O 1
ATOM 772 N N . LEU A 1 106 ? -12.098 -9.295 11.484 1.00 92.69 106 LEU A N 1
ATOM 773 C CA . LEU A 1 106 ? -12.437 -9.672 12.862 1.00 92.69 106 LEU A CA 1
ATOM 774 C C . LEU A 1 106 ? -12.587 -8.446 13.775 1.00 92.69 106 LEU A C 1
ATOM 776 O O . LEU A 1 106 ? -13.542 -8.371 14.554 1.00 92.69 106 LEU A O 1
ATOM 780 N N . ILE A 1 107 ? -11.704 -7.450 13.646 1.00 91.94 107 ILE A N 1
ATOM 781 C CA . ILE A 1 107 ? -11.825 -6.173 14.367 1.00 91.94 107 ILE A CA 1
ATOM 782 C C . ILE A 1 107 ? -13.128 -5.466 13.970 1.00 91.94 107 ILE A C 1
ATOM 784 O O . ILE A 1 107 ? -13.870 -5.001 14.839 1.00 91.94 107 ILE A O 1
ATOM 788 N N . TRP A 1 108 ? -13.450 -5.421 12.677 1.00 92.88 108 TRP A N 1
ATOM 789 C CA . TRP A 1 108 ? -14.694 -4.835 12.184 1.00 92.88 108 TRP A CA 1
ATOM 790 C C . TRP A 1 108 ? -15.932 -5.557 12.736 1.00 92.88 108 TRP A C 1
ATOM 792 O O . TRP A 1 108 ? -16.858 -4.897 13.212 1.00 92.88 108 TRP A O 1
ATOM 802 N N . LEU A 1 109 ? -15.945 -6.894 12.763 1.00 91.38 109 LEU A N 1
ATOM 803 C CA . LEU A 1 109 ? -17.031 -7.683 13.362 1.00 91.38 109 LEU A CA 1
ATOM 804 C C . LEU A 1 109 ? -17.214 -7.376 14.855 1.00 91.38 109 LEU A C 1
ATOM 806 O O . LEU A 1 109 ? -18.348 -7.270 15.335 1.00 91.38 109 LEU A O 1
ATOM 810 N N . ALA A 1 110 ? -16.117 -7.197 15.594 1.00 90.19 110 ALA A N 1
ATOM 811 C CA . ALA A 1 110 ? -16.166 -6.833 17.006 1.00 90.19 110 ALA A CA 1
ATOM 812 C C . ALA A 1 110 ? -16.739 -5.421 17.221 1.00 90.19 110 ALA A C 1
ATOM 814 O O . ALA A 1 110 ? -17.610 -5.222 18.072 1.00 90.19 110 ALA A O 1
ATOM 815 N N . VAL 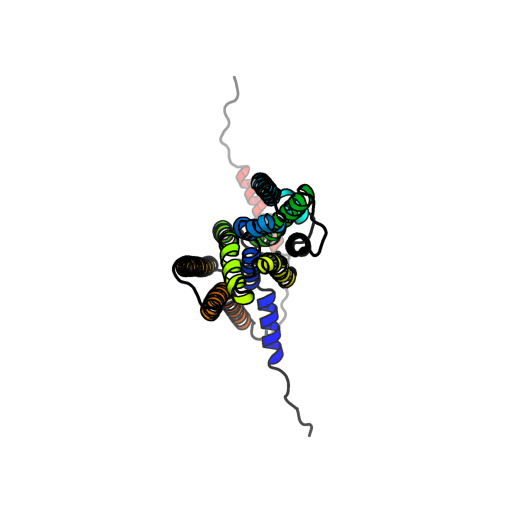A 1 111 ? -16.297 -4.439 16.429 1.00 89.25 111 VAL A N 1
ATOM 816 C CA . VAL A 1 111 ? -16.755 -3.038 16.515 1.00 89.25 111 VAL A CA 1
ATOM 817 C C . VAL A 1 111 ? -18.195 -2.870 16.007 1.00 89.25 111 VAL A C 1
ATOM 819 O O . VAL A 1 111 ? -18.947 -2.021 16.487 1.00 89.25 111 VAL A O 1
ATOM 822 N N . THR A 1 112 ? -18.645 -3.711 15.080 1.00 89.31 112 THR A N 1
ATOM 823 C CA . THR A 1 112 ? -20.048 -3.745 14.630 1.00 89.31 112 THR A CA 1
ATOM 824 C C . THR A 1 112 ? -20.954 -4.597 15.524 1.00 89.31 112 THR A C 1
ATOM 826 O O . THR A 1 112 ? -22.143 -4.714 15.235 1.00 89.31 112 THR A O 1
ATOM 829 N N . ARG A 1 113 ? -20.429 -5.148 16.633 1.00 86.38 113 ARG A N 1
ATOM 830 C CA . ARG A 1 113 ? -21.154 -6.010 17.588 1.00 86.38 113 ARG A CA 1
ATOM 831 C C . ARG A 1 113 ? -21.794 -7.246 16.933 1.00 86.38 113 ARG A C 1
ATOM 833 O O . ARG A 1 113 ? -22.797 -7.754 17.423 1.00 86.38 113 ARG A O 1
ATOM 840 N N . ARG A 1 114 ? -21.214 -7.737 15.831 1.00 87.19 114 ARG A N 1
ATOM 841 C CA . ARG A 1 114 ? -21.656 -8.964 15.142 1.00 87.19 114 ARG A CA 1
ATOM 842 C C . ARG A 1 114 ? -21.130 -10.234 15.809 1.00 87.19 114 ARG A C 1
ATOM 844 O O . ARG A 1 114 ? -21.710 -11.296 15.620 1.00 87.19 114 ARG A O 1
ATOM 851 N N . ILE A 1 115 ? -20.061 -10.115 16.594 1.00 88.12 115 ILE A N 1
ATOM 852 C CA . ILE A 1 115 ? -19.525 -11.179 17.449 1.00 88.12 115 ILE A CA 1
ATOM 853 C C . ILE A 1 115 ? -19.616 -10.780 18.928 1.00 88.12 115 ILE A C 1
ATOM 855 O O . ILE A 1 115 ? -19.685 -9.581 19.234 1.00 88.12 115 ILE A O 1
ATOM 859 N N . PRO A 1 116 ? -19.603 -11.757 19.858 1.00 83.38 116 PRO A N 1
ATOM 860 C CA . PRO A 1 116 ? -19.476 -11.478 21.281 1.00 83.38 116 PRO A CA 1
ATOM 861 C C . PRO A 1 116 ? -18.260 -10.598 21.552 1.00 83.38 116 PRO A C 1
ATOM 863 O O . PRO A 1 116 ? -17.238 -10.700 20.875 1.00 83.38 116 PRO A O 1
ATOM 866 N N . ARG A 1 117 ? -18.380 -9.729 22.555 1.00 84.25 117 ARG A N 1
ATOM 867 C CA . ARG A 1 117 ? -17.324 -8.794 22.942 1.00 84.25 117 ARG A CA 1
ATOM 868 C C . ARG A 1 117 ? -16.015 -9.566 23.192 1.00 84.25 117 ARG A C 1
ATOM 870 O O . ARG A 1 117 ? -15.963 -10.318 24.167 1.00 84.25 117 ARG A O 1
ATOM 877 N N . PRO A 1 118 ? -14.968 -9.363 22.373 1.00 86.81 118 PRO A N 1
ATOM 878 C CA . PRO A 1 118 ? -13.722 -10.087 22.550 1.00 86.81 118 PRO A CA 1
ATOM 879 C C . PRO A 1 118 ? -13.029 -9.657 23.842 1.00 86.81 118 PRO A C 1
ATOM 881 O O . PRO A 1 118 ? -13.112 -8.498 24.280 1.00 86.81 118 PRO A O 1
ATOM 884 N N . ALA A 1 119 ? -12.324 -10.603 24.453 1.00 89.94 119 ALA A N 1
ATOM 885 C CA . ALA A 1 119 ? -11.416 -10.301 25.546 1.00 89.94 119 ALA A CA 1
ATOM 886 C C . ALA A 1 119 ? -10.265 -9.420 25.036 1.00 89.94 119 ALA A C 1
ATOM 888 O O . ALA A 1 119 ? -9.902 -9.458 23.859 1.00 89.94 119 ALA A O 1
ATOM 889 N N . VAL A 1 120 ? -9.652 -8.642 25.931 1.00 90.19 120 VAL A N 1
ATOM 890 C CA . VAL A 1 120 ? -8.568 -7.714 25.564 1.00 90.19 120 VAL A CA 1
ATOM 891 C C . VAL A 1 120 ? -7.424 -8.439 24.852 1.00 90.19 120 VAL A C 1
ATOM 893 O O . VAL A 1 120 ? -6.941 -7.953 23.836 1.00 90.19 120 VAL A O 1
ATOM 896 N N . TRP A 1 121 ? -7.042 -9.629 25.326 1.00 90.06 121 TRP A N 1
ATOM 897 C CA . TRP A 1 121 ? -5.971 -10.412 24.709 1.00 90.06 121 TRP A CA 1
ATOM 898 C C . TRP A 1 121 ? -6.299 -10.835 23.267 1.00 90.06 121 TRP A C 1
ATOM 900 O O . TRP A 1 121 ? -5.404 -10.839 22.430 1.00 90.06 121 TRP A O 1
ATOM 910 N N . GLN A 1 122 ? -7.567 -11.129 22.947 1.00 92.94 122 GLN A N 1
ATOM 911 C CA . GLN A 1 122 ? -7.986 -11.485 21.584 1.00 92.94 122 GLN A CA 1
ATOM 912 C C . GLN A 1 122 ? -7.826 -10.284 20.655 1.00 92.94 122 GLN A C 1
ATOM 914 O O . GLN A 1 122 ? -7.274 -10.413 19.568 1.00 92.94 122 GLN A O 1
ATOM 919 N N . MET A 1 123 ? -8.224 -9.097 21.122 1.00 92.56 123 MET A N 1
ATOM 920 C CA . MET A 1 123 ? -8.009 -7.858 20.374 1.00 92.56 123 MET A CA 1
ATOM 921 C C . MET A 1 123 ? -6.530 -7.522 20.202 1.00 92.56 123 MET A C 1
ATOM 923 O O . MET A 1 123 ? -6.132 -7.081 19.127 1.00 92.56 123 MET A O 1
ATOM 927 N N . CYS A 1 124 ? -5.706 -7.769 21.223 1.00 93.44 124 CYS A N 1
ATOM 928 C CA . CYS A 1 124 ? -4.256 -7.646 21.109 1.00 93.44 124 CYS A CA 1
ATOM 929 C C . CYS A 1 124 ? -3.696 -8.569 20.023 1.00 93.44 124 CYS A C 1
ATOM 931 O O . CYS A 1 124 ? -2.853 -8.130 19.246 1.00 93.44 124 CYS A O 1
ATOM 933 N N . VAL A 1 125 ? -4.172 -9.818 19.947 1.00 93.94 125 VAL A N 1
ATOM 934 C CA . VAL A 1 125 ? -3.770 -10.765 18.899 1.00 93.94 125 VAL A CA 1
ATOM 935 C C . VAL A 1 125 ? -4.205 -10.258 17.526 1.00 93.94 125 VAL A C 1
ATOM 937 O O . VAL A 1 125 ? -3.340 -10.113 16.672 1.00 93.94 125 VAL A O 1
ATOM 940 N N . TYR A 1 126 ? -5.477 -9.895 17.322 1.00 93.44 126 TYR A N 1
ATOM 941 C CA . TYR A 1 126 ? -5.954 -9.396 16.020 1.00 93.44 126 TYR A CA 1
ATOM 942 C C . TYR A 1 126 ? -5.156 -8.176 15.546 1.00 93.44 126 TYR A C 1
ATOM 944 O O . TYR A 1 126 ? -4.731 -8.104 14.400 1.00 93.44 126 TYR A O 1
ATOM 952 N N . ILE A 1 127 ? -4.883 -7.223 16.440 1.00 93.19 127 ILE A N 1
ATOM 953 C CA . ILE A 1 127 ? -4.102 -6.029 16.096 1.00 93.19 127 ILE A CA 1
ATOM 954 C C . ILE A 1 127 ? -2.629 -6.364 15.842 1.00 93.19 127 ILE A C 1
ATOM 956 O O . ILE A 1 127 ? -2.028 -5.786 14.939 1.00 93.19 127 ILE A O 1
ATOM 960 N N . CYS A 1 128 ? -2.037 -7.280 16.610 1.00 94.19 128 CYS A N 1
ATOM 961 C CA . CYS A 1 128 ? -0.651 -7.703 16.422 1.00 94.19 128 CYS A CA 1
ATOM 962 C C . CYS A 1 128 ? -0.467 -8.428 15.082 1.00 94.19 128 CYS A C 1
ATOM 964 O O . CYS A 1 128 ? 0.438 -8.087 14.324 1.00 94.19 128 CYS A O 1
ATOM 966 N N . VAL A 1 129 ? -1.350 -9.377 14.755 1.00 93.56 129 VAL A N 1
ATOM 967 C CA . VAL A 1 129 ? -1.312 -10.129 13.490 1.00 93.56 129 VAL A CA 1
ATOM 968 C C . VAL A 1 129 ? -1.633 -9.200 12.311 1.00 93.56 129 VAL A C 1
ATOM 970 O O . VAL A 1 129 ? -0.880 -9.181 11.335 1.00 93.56 129 VAL A O 1
ATOM 973 N N . GLY A 1 130 ? -2.621 -8.309 12.456 1.00 92.25 130 GLY A N 1
ATOM 974 C CA . GLY A 1 130 ? -2.954 -7.308 11.442 1.00 92.25 130 GLY A CA 1
ATOM 975 C C . GLY A 1 130 ? -1.805 -6.328 11.193 1.00 92.25 130 GLY A C 1
ATOM 976 O O . GLY A 1 130 ? -1.489 -6.012 10.049 1.00 92.25 130 GLY A O 1
ATOM 977 N N . ALA A 1 131 ? -1.096 -5.905 12.240 1.00 92.94 131 ALA A N 1
ATOM 978 C CA . ALA A 1 131 ? 0.127 -5.118 12.106 1.00 92.94 131 ALA A CA 1
ATOM 979 C C . ALA A 1 131 ? 1.270 -5.922 11.462 1.00 92.94 131 ALA A C 1
ATOM 981 O O . ALA A 1 131 ? 2.024 -5.382 10.653 1.00 92.94 131 ALA A O 1
ATOM 982 N N . ASN A 1 132 ? 1.381 -7.215 11.771 1.00 94.44 132 ASN A N 1
ATOM 983 C CA . ASN A 1 132 ? 2.394 -8.094 11.197 1.00 94.44 132 ASN A CA 1
ATOM 984 C C . ASN A 1 132 ? 2.166 -8.372 9.706 1.00 94.44 132 ASN A C 1
ATOM 986 O O . ASN A 1 132 ? 3.131 -8.503 8.957 1.00 94.44 132 ASN A O 1
ATOM 990 N N . SER A 1 133 ? 0.914 -8.376 9.246 1.00 93.75 133 SER A N 1
ATOM 991 C CA . SER A 1 133 ? 0.566 -8.522 7.827 1.00 93.75 133 SER A CA 1
ATOM 992 C C . SER A 1 133 ? 1.266 -7.485 6.9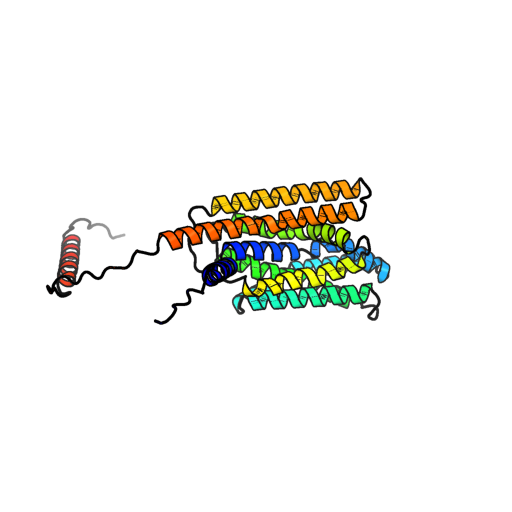31 1.00 93.75 133 SER A C 1
ATOM 994 O O . SER A 1 133 ? 1.677 -7.789 5.808 1.00 93.75 133 SER A O 1
ATOM 996 N N . GLN A 1 134 ? 1.519 -6.280 7.457 1.00 91.88 134 GLN A N 1
ATOM 997 C CA . GLN A 1 134 ? 2.265 -5.242 6.747 1.00 91.88 134 GLN A CA 1
ATOM 998 C C . GLN A 1 134 ? 3.714 -5.649 6.512 1.00 91.88 134 GLN A C 1
ATOM 1000 O O . GLN A 1 134 ? 4.269 -5.306 5.471 1.00 91.88 134 GLN A O 1
ATOM 1005 N N . ASN A 1 135 ? 4.336 -6.403 7.421 1.00 93.12 135 ASN A N 1
ATOM 1006 C CA . ASN A 1 135 ? 5.691 -6.909 7.216 1.00 93.12 135 ASN A CA 1
ATOM 1007 C C . ASN A 1 135 ? 5.753 -7.881 6.039 1.00 93.12 135 ASN A C 1
ATOM 1009 O O . ASN A 1 135 ? 6.698 -7.818 5.265 1.00 93.12 135 ASN A O 1
ATOM 1013 N N . PHE A 1 136 ? 4.723 -8.700 5.819 1.00 93.19 136 PHE A N 1
ATOM 1014 C CA . PHE A 1 136 ? 4.641 -9.559 4.635 1.00 93.19 136 PHE A CA 1
ATOM 1015 C C . PHE A 1 136 ? 4.525 -8.754 3.336 1.00 93.19 136 PHE A C 1
ATOM 1017 O O . PHE A 1 136 ? 5.249 -9.036 2.381 1.00 93.19 136 PHE A O 1
ATOM 1024 N N . ALA A 1 137 ? 3.677 -7.721 3.303 1.00 92.00 137 ALA A N 1
ATOM 1025 C CA . ALA A 1 137 ? 3.549 -6.837 2.141 1.00 92.00 137 ALA A CA 1
ATOM 1026 C C . ALA A 1 137 ? 4.856 -6.074 1.847 1.00 92.00 137 ALA A C 1
ATOM 1028 O O . ALA A 1 137 ? 5.303 -6.015 0.695 1.00 92.00 137 ALA A O 1
ATOM 1029 N N . ASN A 1 138 ? 5.492 -5.548 2.904 1.00 92.12 138 ASN A N 1
ATOM 1030 C CA . ASN A 1 138 ? 6.798 -4.900 2.844 1.00 92.12 138 ASN A CA 1
ATOM 1031 C C . ASN A 1 138 ? 7.846 -5.878 2.307 1.00 92.12 138 ASN A C 1
ATOM 1033 O O . ASN A 1 138 ? 8.463 -5.591 1.292 1.00 92.12 138 ASN A O 1
ATOM 1037 N N . THR A 1 139 ? 8.029 -7.039 2.931 1.00 91.50 139 THR A N 1
ATOM 1038 C CA . THR A 1 139 ? 9.041 -8.024 2.537 1.00 91.50 139 THR A CA 1
ATOM 1039 C C . THR A 1 139 ? 8.815 -8.519 1.110 1.00 91.50 139 THR A C 1
ATOM 1041 O O . THR A 1 139 ? 9.739 -8.479 0.301 1.00 91.50 139 THR A O 1
ATOM 1044 N N . GLY A 1 140 ? 7.586 -8.905 0.754 1.00 89.38 140 GLY A N 1
ATOM 1045 C CA . GLY A 1 140 ? 7.267 -9.408 -0.582 1.00 89.38 140 GLY A CA 1
ATOM 1046 C C . GLY A 1 140 ? 7.570 -8.395 -1.690 1.00 89.38 140 GLY A C 1
ATOM 1047 O O . GLY A 1 140 ? 8.210 -8.738 -2.685 1.00 89.38 140 GLY A O 1
ATOM 1048 N N . SER A 1 141 ? 7.179 -7.133 -1.506 1.00 89.38 141 SER A N 1
ATOM 1049 C CA . SER A 1 141 ? 7.359 -6.098 -2.533 1.00 89.38 141 SER A CA 1
ATOM 1050 C C . SER A 1 141 ? 8.769 -5.502 -2.514 1.00 89.38 141 SER A C 1
ATOM 1052 O O . SER A 1 141 ? 9.443 -5.456 -3.541 1.00 89.38 141 SER A O 1
ATOM 1054 N N . LEU A 1 142 ? 9.251 -5.088 -1.341 1.00 86.81 142 LEU A N 1
ATOM 1055 C CA . LEU A 1 142 ? 10.511 -4.360 -1.178 1.00 86.81 142 LEU A CA 1
ATOM 1056 C C . LEU A 1 142 ? 11.727 -5.254 -1.433 1.00 86.81 142 LEU A C 1
ATOM 1058 O O . LEU A 1 142 ? 12.620 -4.842 -2.170 1.00 86.81 142 LEU A O 1
ATOM 1062 N N . VAL A 1 143 ? 11.774 -6.477 -0.888 1.00 86.44 143 VAL A N 1
ATOM 1063 C CA . VAL A 1 143 ? 12.928 -7.376 -1.097 1.00 86.44 143 VAL A CA 1
ATOM 1064 C C . VAL A 1 143 ? 13.039 -7.772 -2.564 1.00 86.44 143 VAL A C 1
ATOM 1066 O O . VAL A 1 143 ? 14.133 -7.758 -3.128 1.00 86.44 143 VAL A O 1
ATOM 1069 N N . THR A 1 144 ? 11.909 -8.076 -3.207 1.00 85.81 144 THR A N 1
ATOM 1070 C CA . THR A 1 144 ? 11.884 -8.390 -4.641 1.00 85.81 144 THR A CA 1
ATOM 1071 C C . THR A 1 144 ? 12.366 -7.208 -5.472 1.00 85.81 144 THR A C 1
ATOM 1073 O O . THR A 1 144 ? 13.124 -7.389 -6.423 1.00 85.81 144 THR A O 1
ATOM 1076 N N . TYR A 1 145 ? 11.998 -5.988 -5.084 1.00 83.06 145 TYR A N 1
ATOM 1077 C CA . TYR A 1 145 ? 12.456 -4.794 -5.775 1.00 83.06 145 TYR A CA 1
ATOM 1078 C C . TYR A 1 145 ? 13.967 -4.580 -5.594 1.00 83.06 145 TYR A C 1
ATOM 1080 O O . TYR A 1 145 ? 14.658 -4.398 -6.594 1.00 83.06 145 TYR A O 1
ATOM 1088 N N . VAL A 1 146 ? 14.518 -4.669 -4.374 1.00 85.38 146 VAL A N 1
ATOM 1089 C CA . VAL A 1 146 ? 15.976 -4.495 -4.140 1.00 85.38 146 VAL A CA 1
ATOM 1090 C C . VAL A 1 146 ? 16.786 -5.468 -4.995 1.00 85.38 146 VAL A C 1
ATOM 1092 O O . VAL A 1 146 ? 17.830 -5.100 -5.527 1.00 85.38 146 VAL A O 1
ATOM 1095 N N . LYS A 1 147 ? 16.280 -6.693 -5.171 1.00 83.62 147 LYS A N 1
ATOM 1096 C CA . LYS A 1 147 ? 16.892 -7.701 -6.044 1.00 83.62 147 LYS A CA 1
ATOM 1097 C C . LYS A 1 147 ? 16.826 -7.325 -7.531 1.00 83.62 147 LYS A C 1
ATOM 1099 O O . LYS A 1 147 ? 17.738 -7.671 -8.273 1.00 83.62 147 LYS A O 1
ATOM 1104 N N . ASN A 1 148 ? 15.787 -6.613 -7.965 1.00 83.00 148 ASN A N 1
ATOM 1105 C CA . ASN A 1 148 ? 15.605 -6.202 -9.360 1.00 83.00 148 ASN A CA 1
ATOM 1106 C C . ASN A 1 148 ? 16.407 -4.947 -9.745 1.00 83.00 148 ASN A C 1
ATOM 1108 O O . ASN A 1 148 ? 16.769 -4.815 -10.912 1.00 83.00 148 ASN A O 1
ATOM 1112 N N . PHE A 1 149 ? 16.689 -4.049 -8.793 1.00 81.06 149 PHE A N 1
ATOM 1113 C CA . PHE A 1 149 ? 17.373 -2.768 -9.031 1.00 81.06 149 PHE A CA 1
ATOM 1114 C C . PHE A 1 149 ? 18.507 -2.523 -8.016 1.00 81.06 149 PHE A C 1
ATOM 1116 O O . PHE A 1 149 ? 18.373 -1.688 -7.116 1.00 81.06 149 PHE A O 1
ATOM 1123 N N . PRO A 1 150 ? 19.637 -3.245 -8.126 1.00 78.94 150 PRO A N 1
ATOM 1124 C CA . PRO A 1 150 ? 20.694 -3.178 -7.118 1.00 78.94 150 PRO A CA 1
ATOM 1125 C C . PRO A 1 150 ? 21.455 -1.844 -7.102 1.00 78.94 150 PRO A C 1
ATOM 1127 O O . PRO A 1 150 ? 21.853 -1.399 -6.025 1.00 78.94 150 PRO A O 1
ATOM 1130 N N . GLU A 1 151 ? 21.626 -1.186 -8.254 1.00 81.06 151 GLU A N 1
ATOM 1131 C CA . GLU A 1 151 ? 22.374 0.078 -8.365 1.00 81.06 151 GLU A CA 1
ATOM 1132 C C . GLU A 1 151 ? 21.653 1.245 -7.673 1.00 81.06 151 GLU A C 1
ATOM 1134 O O . GLU A 1 151 ? 22.273 2.039 -6.968 1.00 81.06 151 GLU A O 1
ATOM 1139 N N . SER A 1 152 ? 20.323 1.301 -7.785 1.00 81.88 152 SER A N 1
ATOM 1140 C CA . SER A 1 152 ? 19.495 2.408 -7.276 1.00 81.88 152 SER A CA 1
ATOM 1141 C C . SER A 1 152 ? 18.711 2.061 -6.004 1.00 81.88 152 SER A C 1
ATOM 1143 O O . SER A 1 152 ? 17.710 2.711 -5.680 1.00 81.88 152 SER A O 1
ATOM 1145 N N . ARG A 1 153 ? 19.167 1.050 -5.248 1.00 82.69 153 ARG A N 1
ATOM 1146 C CA . ARG A 1 153 ? 18.459 0.511 -4.072 1.00 82.69 153 ARG A CA 1
ATOM 1147 C C . ARG A 1 153 ? 18.062 1.578 -3.047 1.00 82.69 153 ARG A C 1
ATOM 1149 O O . ARG A 1 153 ? 16.975 1.511 -2.489 1.00 82.69 153 ARG A O 1
ATOM 1156 N N . GLY A 1 154 ? 18.906 2.588 -2.814 1.00 86.12 154 GLY A N 1
ATOM 1157 C CA . GLY A 1 154 ? 18.655 3.624 -1.804 1.00 86.12 154 GLY A CA 1
ATOM 1158 C C . GLY A 1 154 ? 17.453 4.516 -2.127 1.00 86.12 154 GLY A C 1
ATOM 1159 O O . GLY A 1 154 ? 16.548 4.653 -1.305 1.00 86.12 154 GLY A O 1
ATOM 1160 N N . ILE A 1 155 ? 17.418 5.080 -3.340 1.00 85.94 155 ILE A N 1
ATOM 1161 C CA . ILE A 1 155 ? 16.337 5.977 -3.789 1.00 85.94 155 ILE A CA 1
ATOM 1162 C C . ILE A 1 155 ? 15.003 5.239 -3.753 1.00 85.94 155 ILE A C 1
ATOM 1164 O O . ILE A 1 155 ? 14.012 5.747 -3.232 1.00 85.94 155 ILE A O 1
ATOM 1168 N N . MET A 1 156 ? 14.982 4.009 -4.259 1.00 82.81 156 MET A N 1
ATOM 1169 C CA . MET A 1 156 ? 13.745 3.248 -4.302 1.00 82.81 156 MET A CA 1
ATOM 1170 C C . MET A 1 156 ? 13.282 2.820 -2.906 1.00 82.81 156 MET A C 1
ATOM 1172 O O . MET A 1 156 ? 12.079 2.850 -2.653 1.00 82.81 156 MET A O 1
ATOM 1176 N N . LEU A 1 157 ? 14.186 2.414 -2.003 1.00 88.94 157 LEU A N 1
ATOM 1177 C CA . LEU A 1 157 ? 13.814 2.109 -0.617 1.00 88.94 157 LEU A CA 1
ATOM 1178 C C . LEU A 1 157 ? 13.116 3.314 0.022 1.00 88.94 157 LEU A C 1
ATOM 1180 O O . LEU A 1 157 ? 12.076 3.150 0.663 1.00 88.94 157 LEU A O 1
ATOM 1184 N N . GLY A 1 158 ? 13.643 4.516 -0.232 1.00 91.06 158 GLY A N 1
ATOM 1185 C CA . GLY A 1 158 ? 13.020 5.779 0.149 1.00 91.06 158 GLY A CA 1
ATOM 1186 C C . GLY A 1 158 ? 11.624 5.958 -0.453 1.00 91.06 158 GLY A C 1
ATOM 1187 O O . GLY A 1 158 ? 10.678 6.199 0.291 1.00 91.06 158 GLY A O 1
ATOM 1188 N N . LEU A 1 159 ? 11.461 5.776 -1.768 1.00 90.75 159 LEU A N 1
ATOM 1189 C CA . LEU A 1 159 ? 10.163 5.918 -2.447 1.00 90.75 159 LEU A CA 1
ATOM 1190 C C . LEU A 1 159 ? 9.116 4.930 -1.928 1.00 90.75 159 LEU A C 1
ATOM 1192 O O . LEU A 1 159 ? 8.001 5.326 -1.591 1.00 90.75 159 LEU A O 1
ATOM 1196 N N . MET A 1 160 ? 9.468 3.648 -1.821 1.00 90.75 160 MET A N 1
ATOM 1197 C CA . MET A 1 160 ? 8.546 2.616 -1.348 1.00 90.75 160 MET A CA 1
ATOM 1198 C C . MET A 1 160 ? 8.113 2.873 0.096 1.00 90.75 160 MET A C 1
ATOM 1200 O O . MET A 1 160 ? 6.924 2.804 0.402 1.00 90.75 160 MET A O 1
ATOM 1204 N N . LYS A 1 161 ? 9.051 3.216 0.988 1.00 90.44 161 LYS A N 1
ATOM 1205 C CA . LYS A 1 161 ? 8.714 3.593 2.368 1.00 90.44 161 LYS A CA 1
ATOM 1206 C C . LYS A 1 161 ? 7.944 4.914 2.437 1.00 90.44 161 LYS A C 1
ATOM 1208 O O . LYS A 1 161 ? 7.079 5.048 3.297 1.00 90.44 161 LYS A O 1
ATOM 1213 N N . GLY A 1 162 ? 8.179 5.835 1.504 1.00 92.50 162 GLY A N 1
ATOM 1214 C CA . GLY A 1 162 ? 7.368 7.035 1.313 1.00 92.50 162 GLY A CA 1
ATOM 1215 C C . GLY A 1 162 ? 5.897 6.696 1.069 1.00 92.50 162 GLY A C 1
ATOM 1216 O O . GLY A 1 162 ? 5.037 7.194 1.789 1.00 92.50 162 GLY A O 1
ATOM 1217 N N . PHE A 1 163 ? 5.598 5.772 0.149 1.00 92.88 163 PHE A N 1
ATOM 1218 C CA . PHE A 1 163 ? 4.225 5.290 -0.074 1.00 92.88 163 PHE A CA 1
ATOM 1219 C C . PHE A 1 163 ? 3.611 4.627 1.165 1.00 92.88 163 PHE A C 1
ATOM 1221 O O . PHE A 1 163 ? 2.434 4.848 1.444 1.00 92.88 163 PHE A O 1
ATOM 1228 N N . VAL A 1 164 ? 4.400 3.885 1.950 1.00 93.12 164 VAL A N 1
ATOM 1229 C CA . VAL A 1 164 ? 3.936 3.354 3.245 1.00 93.12 164 VAL A CA 1
ATOM 1230 C C . VAL A 1 164 ? 3.559 4.494 4.191 1.00 93.12 164 VAL A C 1
ATOM 1232 O O . VAL A 1 164 ? 2.485 4.449 4.779 1.00 93.12 164 VAL A O 1
ATOM 1235 N N . GLY A 1 165 ? 4.372 5.547 4.300 1.00 91.19 165 GLY A N 1
ATOM 1236 C CA . GLY A 1 165 ? 4.049 6.723 5.116 1.00 91.19 165 GLY A CA 1
ATOM 1237 C C . GLY A 1 165 ? 2.809 7.488 4.631 1.00 91.19 165 GLY A C 1
ATOM 1238 O O . GLY A 1 165 ? 2.007 7.944 5.444 1.00 91.19 165 GLY A O 1
ATOM 1239 N N . LEU A 1 166 ? 2.612 7.586 3.313 1.00 92.50 166 LEU A N 1
ATOM 1240 C CA . LEU A 1 166 ? 1.457 8.255 2.701 1.00 92.50 166 LEU A CA 1
ATOM 1241 C C . LEU A 1 166 ? 0.163 7.438 2.777 1.00 92.50 166 LEU A C 1
ATOM 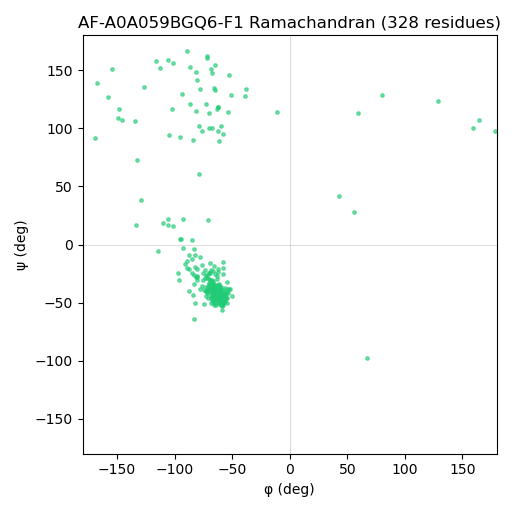1243 O O . LEU A 1 166 ? -0.922 8.022 2.761 1.00 92.50 166 LEU A O 1
ATOM 1247 N N . SER A 1 167 ? 0.263 6.111 2.887 1.00 92.81 167 SER A N 1
ATOM 1248 C CA . SER A 1 167 ? -0.874 5.181 2.849 1.00 92.81 167 SER A CA 1
ATOM 1249 C C . SER A 1 167 ? -2.020 5.567 3.787 1.00 92.81 167 SER A C 1
ATOM 1251 O O . SER A 1 167 ? -3.176 5.558 3.375 1.00 92.81 167 SER A O 1
ATOM 1253 N N . GLY A 1 168 ? -1.724 5.967 5.029 1.00 91.00 168 GLY A N 1
ATOM 1254 C CA . GLY A 1 168 ? -2.746 6.333 6.008 1.00 91.00 168 GLY A CA 1
ATOM 1255 C C . GLY A 1 168 ? -3.560 7.546 5.559 1.00 91.00 168 GLY A C 1
ATOM 1256 O O . GLY A 1 168 ? -4.789 7.548 5.641 1.00 91.00 168 GLY A O 1
ATOM 1257 N N . ALA A 1 169 ? -2.889 8.557 5.012 1.00 91.44 169 ALA A N 1
ATOM 1258 C CA . ALA A 1 169 ? -3.554 9.741 4.493 1.00 91.44 169 ALA A CA 1
ATOM 1259 C C . ALA A 1 169 ? -4.318 9.436 3.191 1.00 91.44 169 ALA A C 1
ATOM 1261 O O . ALA A 1 169 ? -5.457 9.871 3.048 1.00 91.44 169 ALA A O 1
ATOM 1262 N N . MET A 1 170 ? -3.757 8.621 2.291 1.00 92.75 170 MET A N 1
ATOM 1263 C CA . MET A 1 170 ? -4.445 8.162 1.074 1.00 92.75 170 MET A CA 1
ATOM 1264 C C . MET A 1 170 ? -5.734 7.393 1.395 1.00 92.75 170 MET A C 1
ATOM 1266 O O . MET A 1 170 ? -6.794 7.694 0.850 1.00 92.75 170 MET A O 1
ATOM 1270 N N . MET A 1 171 ? -5.661 6.446 2.331 1.00 90.81 171 MET A N 1
ATOM 1271 C CA . MET A 1 171 ? -6.809 5.677 2.814 1.00 90.81 171 MET A CA 1
ATOM 1272 C C . MET A 1 171 ? -7.854 6.564 3.488 1.00 90.81 171 MET A C 1
ATOM 1274 O O . MET A 1 171 ? -9.044 6.339 3.305 1.00 90.81 171 MET A O 1
ATOM 1278 N N . THR A 1 172 ? -7.427 7.597 4.220 1.00 89.44 172 THR A N 1
ATOM 1279 C CA . THR A 1 172 ? -8.344 8.569 4.835 1.00 89.44 172 THR A CA 1
ATOM 1280 C C . THR A 1 172 ? -9.130 9.346 3.776 1.00 89.44 172 THR A C 1
ATOM 1282 O O . THR A 1 172 ? -10.340 9.502 3.908 1.00 89.44 172 THR A O 1
ATOM 1285 N N . GLN A 1 173 ? -8.472 9.793 2.700 1.00 90.50 173 GLN A N 1
ATOM 1286 C CA . GLN A 1 173 ? -9.154 10.480 1.595 1.00 90.50 173 GLN A CA 1
ATOM 1287 C C . GLN A 1 173 ? -10.179 9.566 0.918 1.00 90.50 173 GLN A C 1
ATOM 1289 O O . GLN A 1 173 ? -11.311 9.975 0.669 1.00 90.50 173 GLN A O 1
ATOM 1294 N N . LEU A 1 174 ? -9.802 8.310 0.671 1.00 90.44 174 LEU A N 1
ATOM 1295 C CA . LEU A 1 174 ? -10.694 7.335 0.056 1.00 90.44 174 LEU A CA 1
ATOM 1296 C C . LEU A 1 174 ? -11.875 6.973 0.969 1.00 90.44 1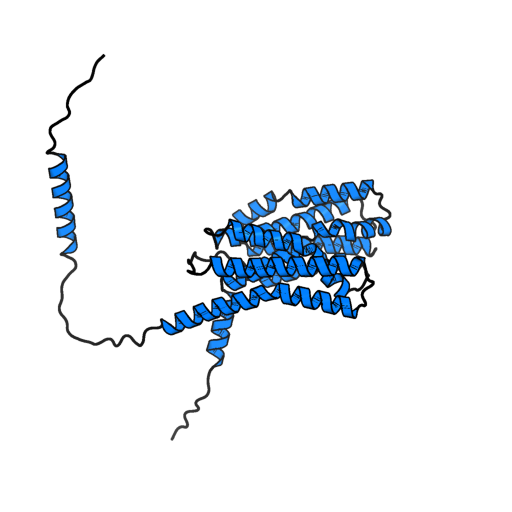74 LEU A C 1
ATOM 1298 O O . LEU A 1 174 ? -12.999 6.821 0.501 1.00 90.44 174 LEU A O 1
ATOM 1302 N N . TYR A 1 175 ? -11.635 6.887 2.276 1.00 88.31 175 TYR A N 1
ATOM 1303 C CA . TYR A 1 175 ? -12.669 6.668 3.279 1.00 88.31 175 TYR A CA 1
ATOM 1304 C C . TYR A 1 175 ? -13.737 7.766 3.259 1.00 88.31 175 TYR A C 1
ATOM 1306 O O . TYR A 1 175 ? -14.916 7.441 3.124 1.00 88.31 175 TYR A O 1
ATOM 1314 N N . TYR A 1 176 ? -13.337 9.040 3.318 1.00 86.19 176 TYR A N 1
ATOM 1315 C CA . TYR A 1 176 ? -14.293 10.150 3.296 1.00 86.19 176 TYR A CA 1
ATOM 1316 C C . TYR A 1 176 ? -15.118 10.182 2.001 1.00 86.19 176 TYR A C 1
ATOM 1318 O O . TYR A 1 176 ? -16.307 10.499 2.027 1.00 86.19 176 TYR A O 1
ATOM 1326 N N . ALA A 1 177 ? -14.514 9.807 0.870 1.00 86.94 177 ALA A N 1
ATOM 1327 C CA . ALA A 1 177 ? -15.211 9.744 -0.411 1.00 86.94 177 ALA A CA 1
ATOM 1328 C C . ALA A 1 177 ? -16.190 8.566 -0.528 1.00 86.94 177 ALA A C 1
ATOM 1330 O O . ALA A 1 177 ? -17.264 8.735 -1.092 1.00 86.94 177 ALA A O 1
ATOM 1331 N N . ILE A 1 178 ? -15.841 7.377 -0.023 1.00 84.88 178 ILE A N 1
ATOM 1332 C CA . ILE A 1 178 ? -16.684 6.175 -0.169 1.00 84.88 178 ILE A CA 1
ATOM 1333 C C . ILE A 1 178 ? -17.767 6.109 0.912 1.00 84.88 178 ILE A C 1
ATOM 1335 O O . ILE A 1 178 ? -18.908 5.760 0.622 1.00 84.88 178 ILE A O 1
ATOM 1339 N N . TYR A 1 179 ? -17.405 6.402 2.161 1.00 81.12 179 TYR A N 1
ATOM 1340 C CA . TYR A 1 179 ? -18.246 6.127 3.329 1.00 81.12 179 TYR A CA 1
ATOM 1341 C C . TYR A 1 179 ? -18.721 7.386 4.056 1.00 81.12 179 TYR A C 1
ATOM 1343 O O . TYR A 1 179 ? -19.533 7.282 4.976 1.00 81.12 179 TYR A O 1
ATOM 1351 N N . GLY A 1 180 ? -18.256 8.573 3.655 1.00 72.19 180 GLY A N 1
ATOM 1352 C CA . GLY A 1 180 ? -18.603 9.818 4.331 1.00 72.19 180 GLY A CA 1
ATOM 1353 C C . GLY A 1 180 ? -17.996 9.854 5.730 1.00 72.19 180 GLY A C 1
ATOM 1354 O O . GLY A 1 180 ? -16.828 10.182 5.862 1.00 72.19 180 GLY A O 1
ATOM 1355 N N . ASP A 1 181 ? -18.769 9.506 6.760 1.00 68.19 181 ASP A N 1
ATOM 1356 C CA . ASP A 1 181 ? -18.367 9.662 8.169 1.00 68.19 181 ASP A CA 1
ATOM 1357 C C . ASP A 1 181 ? -18.636 8.420 9.051 1.00 68.19 181 ASP A C 1
ATOM 1359 O O . ASP A 1 181 ? -18.644 8.499 10.278 1.00 68.19 181 ASP A O 1
ATOM 1363 N N . ASP A 1 182 ? -18.862 7.241 8.456 1.00 74.44 182 ASP A N 1
ATOM 1364 C CA . ASP A 1 182 ? -18.970 6.001 9.241 1.00 74.44 182 ASP A CA 1
ATOM 1365 C C . ASP A 1 182 ? -17.598 5.383 9.548 1.00 74.44 182 ASP A C 1
ATOM 1367 O O . ASP A 1 182 ? -17.104 4.510 8.826 1.00 74.44 182 ASP A O 1
ATOM 1371 N N . SER A 1 183 ? -17.003 5.771 10.676 1.00 69.19 183 SER A N 1
ATOM 1372 C CA . SER A 1 183 ? -15.664 5.329 11.089 1.00 69.19 183 SER A CA 1
ATOM 1373 C C . SER A 1 183 ? -15.523 3.808 11.226 1.00 69.19 183 SER A C 1
ATOM 1375 O O . SER A 1 183 ? -14.418 3.268 11.140 1.00 69.19 183 SER A O 1
ATOM 1377 N N . LYS A 1 184 ? -16.629 3.063 11.370 1.00 78.44 184 LYS A N 1
ATOM 1378 C CA . LYS A 1 184 ? -16.591 1.591 11.369 1.00 78.44 184 LYS A CA 1
ATOM 1379 C C . LYS A 1 184 ? -16.247 1.048 9.987 1.00 78.44 184 LYS A C 1
ATOM 1381 O O . LYS A 1 184 ? -15.492 0.083 9.878 1.00 78.44 184 LYS A O 1
ATOM 1386 N N . SER A 1 185 ? -16.752 1.684 8.936 1.00 84.56 185 SER A N 1
ATOM 1387 C CA . SER A 1 185 ? -16.482 1.311 7.549 1.00 84.56 185 SER A CA 1
ATOM 1388 C C . SER A 1 185 ? -15.027 1.572 7.136 1.00 84.56 185 SER A C 1
ATOM 1390 O O . SER A 1 185 ? -14.508 0.866 6.270 1.00 84.56 185 SER A O 1
ATOM 1392 N N . LEU A 1 186 ? -14.309 2.472 7.825 1.00 85.44 186 LEU A N 1
ATOM 1393 C CA . LEU A 1 186 ? -12.858 2.640 7.660 1.00 85.44 186 LEU A CA 1
ATOM 1394 C C . LEU A 1 186 ? -12.089 1.349 7.986 1.00 85.44 186 LEU A C 1
ATOM 1396 O O . LEU A 1 186 ? -11.179 0.974 7.250 1.00 85.44 186 LEU A O 1
ATOM 1400 N N . ILE A 1 187 ? -12.459 0.649 9.065 1.00 88.81 187 ILE A N 1
ATOM 1401 C CA . ILE A 1 187 ? -11.804 -0.610 9.466 1.00 88.81 187 ILE A CA 1
ATOM 1402 C C . ILE A 1 187 ? -11.975 -1.662 8.368 1.00 88.81 187 ILE A C 1
ATOM 1404 O O . ILE A 1 187 ? -11.034 -2.382 8.037 1.00 88.81 187 ILE A O 1
ATOM 1408 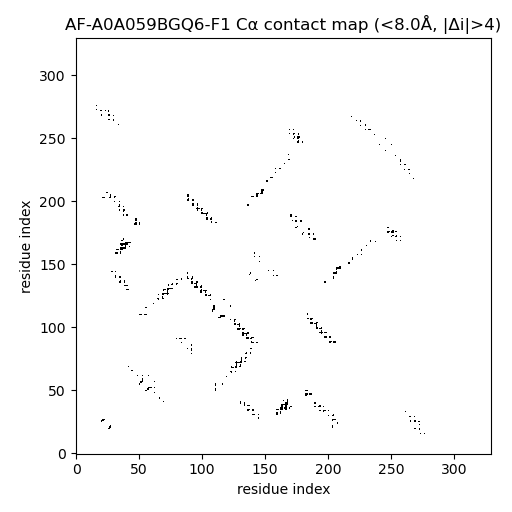N N . LEU A 1 188 ? -13.166 -1.716 7.768 1.00 89.56 188 LEU A N 1
ATOM 1409 C CA . LEU A 1 188 ? -13.448 -2.625 6.666 1.00 89.56 188 LEU A CA 1
ATOM 1410 C C . LEU A 1 188 ? -12.602 -2.271 5.437 1.00 89.56 188 LEU A C 1
ATOM 1412 O O . LEU A 1 188 ? -11.957 -3.160 4.885 1.00 89.56 188 LEU A O 1
ATOM 1416 N N . LEU A 1 189 ? -12.546 -0.988 5.055 1.00 90.44 189 LEU A N 1
ATOM 1417 C CA . LEU A 1 189 ? -11.731 -0.492 3.938 1.00 90.44 189 LEU A CA 1
ATOM 1418 C C . LEU A 1 189 ? -10.258 -0.894 4.081 1.00 90.44 189 LEU A C 1
ATO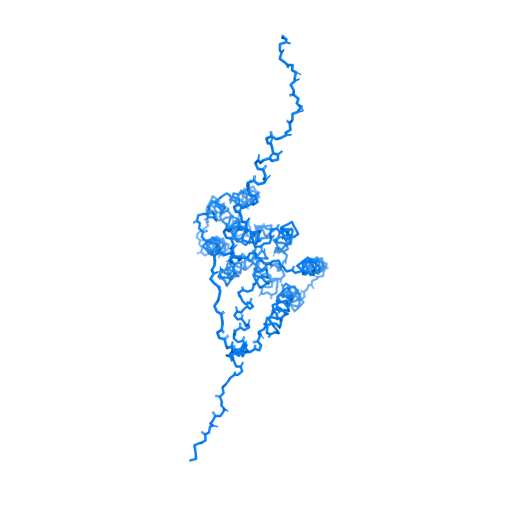M 1420 O O . LEU A 1 189 ? -9.660 -1.413 3.141 1.00 90.44 189 LEU A O 1
ATOM 1424 N N . ILE A 1 190 ? -9.707 -0.719 5.280 1.00 91.31 190 ILE A N 1
ATOM 1425 C CA . ILE A 1 190 ? -8.344 -1.119 5.638 1.00 91.31 190 ILE A CA 1
ATOM 1426 C C . ILE A 1 190 ? -8.131 -2.640 5.517 1.00 91.31 190 ILE A C 1
ATOM 1428 O O . ILE A 1 190 ? -7.037 -3.091 5.175 1.00 91.31 190 ILE A O 1
ATOM 1432 N N . GLY A 1 191 ? -9.155 -3.445 5.796 1.00 90.88 191 GLY A N 1
ATOM 1433 C CA . GLY A 1 191 ? -9.065 -4.899 5.705 1.00 90.88 191 GLY A CA 1
ATOM 1434 C C . GLY A 1 191 ? -9.061 -5.417 4.271 1.00 90.88 191 GLY A C 1
ATOM 1435 O O . GLY A 1 191 ? -8.186 -6.202 3.900 1.00 90.88 191 GLY A O 1
ATOM 1436 N N . TRP A 1 192 ? -10.023 -4.992 3.447 1.00 93.31 192 TRP A N 1
ATOM 1437 C CA . TRP A 1 192 ? -10.196 -5.574 2.112 1.00 93.31 192 TRP A CA 1
ATOM 1438 C C . TRP A 1 192 ? -9.344 -4.903 1.036 1.00 93.31 192 TRP A C 1
ATOM 1440 O O . TRP A 1 192 ? -8.803 -5.608 0.188 1.00 93.31 192 TRP A O 1
ATOM 1450 N N . LEU A 1 193 ? -9.188 -3.575 1.043 1.00 93.19 193 LEU A N 1
ATOM 1451 C CA . LEU A 1 193 ? -8.566 -2.876 -0.085 1.00 93.19 193 LEU A CA 1
ATOM 1452 C C . LEU A 1 193 ? -7.072 -3.221 -0.242 1.00 93.19 193 LEU A C 1
ATOM 1454 O O . LEU A 1 193 ? -6.685 -3.624 -1.341 1.00 93.19 193 LEU A O 1
ATOM 1458 N N . PRO A 1 194 ? -6.227 -3.171 0.811 1.00 92.44 194 PRO A N 1
ATOM 1459 C CA . PRO A 1 194 ? -4.834 -3.618 0.715 1.00 92.44 194 PRO A CA 1
ATOM 1460 C C . PRO A 1 194 ? -4.691 -5.091 0.321 1.00 92.44 194 PRO A C 1
ATOM 1462 O O . PRO A 1 194 ? -3.783 -5.441 -0.437 1.00 92.44 194 PRO A O 1
ATOM 1465 N N . ALA A 1 195 ? -5.594 -5.950 0.806 1.00 93.62 195 ALA A N 1
ATOM 1466 C CA . ALA A 1 195 ? -5.596 -7.371 0.479 1.00 93.62 195 ALA A CA 1
ATOM 1467 C C . ALA A 1 195 ? -5.927 -7.599 -1.004 1.00 93.62 195 ALA A C 1
ATOM 1469 O O . ALA A 1 195 ? -5.214 -8.329 -1.686 1.00 93.62 195 ALA A O 1
ATOM 1470 N N . VAL A 1 196 ? -6.949 -6.919 -1.535 1.00 94.44 196 VAL A N 1
ATOM 1471 C CA . VAL A 1 196 ? -7.313 -6.992 -2.958 1.00 94.44 196 VAL A CA 1
ATOM 1472 C C . VAL A 1 196 ? -6.184 -6.468 -3.840 1.00 94.44 196 VAL A C 1
ATOM 1474 O O . VAL A 1 196 ? -5.821 -7.143 -4.800 1.00 94.44 196 VAL A O 1
ATOM 1477 N N . ILE A 1 197 ? -5.583 -5.320 -3.506 1.00 93.19 197 ILE A N 1
ATOM 1478 C CA . ILE A 1 197 ? -4.433 -4.777 -4.250 1.00 93.19 197 ILE A CA 1
ATOM 1479 C C . ILE A 1 197 ? -3.299 -5.811 -4.291 1.00 93.19 197 ILE A C 1
ATOM 1481 O O . ILE A 1 197 ? -2.775 -6.125 -5.360 1.00 93.19 197 ILE A O 1
ATOM 1485 N N . SER A 1 198 ? -2.958 -6.394 -3.144 1.00 92.00 198 SER A N 1
ATOM 1486 C CA . SER A 1 198 ? -1.886 -7.385 -3.043 1.00 92.00 198 SER A CA 1
ATOM 1487 C C . SER A 1 198 ? -2.185 -8.662 -3.837 1.00 92.0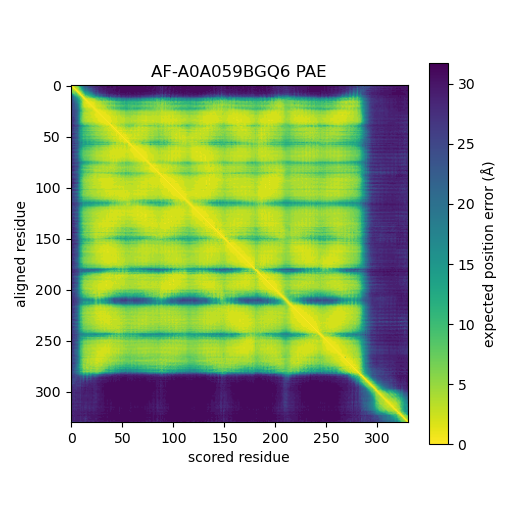0 198 SER A C 1
ATOM 1489 O O . SER A 1 198 ? -1.295 -9.163 -4.521 1.00 92.00 198 SER A O 1
ATOM 1491 N N . ILE A 1 199 ? -3.431 -9.153 -3.827 1.00 92.56 199 ILE A N 1
ATOM 1492 C CA . ILE A 1 199 ? -3.866 -10.323 -4.610 1.00 92.56 199 ILE A CA 1
ATOM 1493 C C . ILE A 1 199 ? -3.826 -10.031 -6.115 1.00 92.56 199 ILE A C 1
ATOM 1495 O O . ILE A 1 199 ? -3.317 -10.847 -6.881 1.00 92.56 199 ILE A O 1
ATOM 1499 N N . VAL A 1 200 ? -4.313 -8.867 -6.555 1.00 92.50 200 VAL A N 1
ATOM 1500 C CA . VAL A 1 200 ? -4.314 -8.473 -7.976 1.00 92.50 200 VAL A CA 1
ATOM 1501 C C . VAL A 1 200 ? -2.891 -8.419 -8.535 1.00 92.50 200 VAL A C 1
ATOM 1503 O O . VAL A 1 200 ? -2.643 -8.867 -9.655 1.00 92.50 200 VAL A O 1
ATOM 1506 N N . PHE A 1 201 ? -1.938 -7.918 -7.749 1.00 89.88 201 PHE A N 1
ATOM 1507 C CA . PHE A 1 201 ? -0.547 -7.762 -8.174 1.00 89.88 201 PHE A CA 1
ATOM 1508 C C . PHE A 1 201 ? 0.375 -8.919 -7.769 1.00 89.88 201 PHE A C 1
ATOM 1510 O O . PHE A 1 201 ? 1.573 -8.875 -8.060 1.00 89.88 201 PHE A O 1
ATOM 1517 N N . VAL A 1 202 ? -0.157 -9.988 -7.172 1.00 88.31 202 VAL A N 1
ATOM 1518 C CA . VAL A 1 202 ? 0.650 -11.079 -6.602 1.00 88.31 202 VAL A CA 1
ATOM 1519 C C . VAL A 1 202 ? 1.523 -11.784 -7.638 1.00 88.31 202 VAL A C 1
ATOM 1521 O O . VAL A 1 202 ? 2.671 -12.133 -7.374 1.00 88.31 202 VAL A O 1
ATOM 1524 N N . TYR A 1 203 ? 1.000 -11.942 -8.855 1.00 84.94 203 TYR A N 1
ATOM 1525 C CA . TYR A 1 203 ? 1.721 -12.535 -9.977 1.00 84.94 203 TYR A CA 1
ATOM 1526 C C . TYR A 1 203 ? 2.532 -11.516 -10.772 1.00 84.94 203 TYR A C 1
ATOM 1528 O O . TYR A 1 203 ? 3.301 -11.929 -11.640 1.00 84.94 203 TYR A O 1
ATOM 1536 N N . THR A 1 204 ? 2.374 -10.223 -10.501 1.00 84.94 204 THR A N 1
ATOM 1537 C CA . THR A 1 204 ? 3.142 -9.151 -11.137 1.00 84.94 204 THR A CA 1
ATOM 1538 C C . THR A 1 204 ? 4.489 -8.967 -10.446 1.00 84.94 204 THR A C 1
ATOM 1540 O O . THR A 1 204 ? 5.472 -8.700 -11.128 1.00 84.94 204 THR A O 1
ATOM 1543 N N . ILE A 1 205 ? 4.569 -9.164 -9.123 1.00 82.69 205 ILE A N 1
ATOM 1544 C CA . ILE A 1 205 ? 5.816 -9.052 -8.350 1.00 82.69 205 ILE A CA 1
ATOM 1545 C C . ILE A 1 205 ? 6.641 -10.345 -8.458 1.00 82.69 205 ILE A C 1
ATOM 1547 O O . ILE A 1 205 ? 6.233 -11.414 -8.010 1.00 82.69 205 ILE A O 1
ATOM 1551 N N . ARG A 1 206 ? 7.819 -10.255 -9.078 1.00 81.88 206 ARG A N 1
ATOM 1552 C CA . ARG A 1 206 ? 8.728 -11.362 -9.416 1.00 81.88 206 ARG A CA 1
ATOM 1553 C C . ARG A 1 206 ? 10.159 -10.848 -9.517 1.00 81.88 206 ARG A C 1
ATOM 1555 O O . ARG A 1 206 ? 10.397 -9.715 -9.924 1.00 81.88 206 ARG A O 1
ATOM 1562 N N . THR A 1 207 ? 11.131 -11.696 -9.229 1.00 76.38 207 THR A N 1
ATOM 1563 C CA . THR A 1 207 ? 12.529 -11.369 -9.515 1.00 76.38 207 THR A CA 1
ATOM 1564 C C . THR A 1 207 ? 12.779 -11.436 -11.024 1.00 76.38 207 THR A C 1
ATOM 1566 O O . THR A 1 207 ? 12.549 -12.480 -11.638 1.00 76.38 207 THR A O 1
ATOM 1569 N N . MET A 1 208 ? 13.221 -10.336 -11.631 1.00 78.94 208 MET A N 1
ATOM 1570 C CA . MET A 1 208 ? 13.582 -10.268 -13.050 1.00 78.94 208 MET A CA 1
ATOM 1571 C C . MET A 1 208 ? 15.098 -10.331 -13.234 1.00 78.94 208 MET A C 1
ATOM 1573 O O . MET A 1 208 ? 15.860 -9.977 -12.339 1.00 78.94 208 MET A O 1
ATOM 1577 N N . LYS A 1 209 ? 15.548 -10.758 -14.421 1.00 68.81 209 LYS A N 1
ATOM 1578 C CA . LYS A 1 209 ? 16.970 -10.689 -14.780 1.00 68.81 209 LYS A CA 1
ATOM 1579 C C . LYS A 1 209 ? 17.409 -9.223 -14.856 1.00 68.81 209 LYS A C 1
ATOM 1581 O O . LYS A 1 209 ? 16.734 -8.416 -15.503 1.00 68.81 209 LYS A O 1
ATOM 1586 N N . LEU A 1 210 ? 18.549 -8.914 -14.232 1.00 61.72 210 LEU A N 1
ATOM 1587 C CA . LEU A 1 210 ? 19.186 -7.600 -14.315 1.00 61.72 210 LEU A CA 1
ATOM 1588 C C . LEU A 1 210 ? 19.320 -7.188 -15.781 1.00 61.72 210 LEU A C 1
ATOM 1590 O O . LEU A 1 210 ? 19.817 -7.941 -16.616 1.00 61.72 210 LEU A O 1
ATOM 1594 N N . SER A 1 211 ? 18.856 -5.987 -16.095 1.00 60.47 211 SER A N 1
ATOM 1595 C CA . SER A 1 211 ? 19.078 -5.382 -17.401 1.00 60.47 211 SER A CA 1
ATOM 1596 C C . SER A 1 211 ? 19.233 -3.886 -17.203 1.00 60.47 211 SER A C 1
ATOM 1598 O O . SER A 1 211 ? 18.264 -3.199 -16.904 1.00 60.47 211 SER A O 1
ATOM 1600 N N . THR A 1 212 ? 20.447 -3.371 -17.337 1.00 59.28 212 THR A N 1
ATOM 1601 C CA . THR A 1 212 ? 20.747 -1.951 -17.134 1.00 59.28 212 THR A CA 1
ATOM 1602 C C . THR A 1 212 ? 19.983 -1.110 -18.162 1.00 59.28 212 THR A C 1
ATOM 1604 O O . THR A 1 212 ? 20.148 -1.305 -19.367 1.00 59.28 212 THR A O 1
ATOM 1607 N N . HIS A 1 213 ? 19.093 -0.217 -17.709 1.00 65.50 213 HIS A N 1
ATOM 1608 C CA . HIS A 1 213 ? 18.473 0.783 -18.586 1.00 65.50 213 HIS A CA 1
ATOM 1609 C C . HIS A 1 213 ? 19.293 2.078 -18.517 1.00 65.50 213 HIS A C 1
ATOM 1611 O O . HIS A 1 213 ? 19.513 2.586 -17.420 1.00 65.50 213 HIS A O 1
ATOM 1617 N N . PRO A 1 214 ? 19.690 2.671 -19.657 1.00 63.41 214 PRO A N 1
ATOM 1618 C CA . PRO A 1 214 ? 20.563 3.847 -19.668 1.00 63.41 214 PRO A CA 1
ATOM 1619 C C . PRO A 1 214 ? 19.956 5.092 -18.991 1.00 63.41 214 PRO A C 1
ATOM 1621 O O . PRO A 1 214 ? 20.699 5.940 -18.513 1.00 63.41 214 PRO A O 1
ATOM 1624 N N . ASN A 1 215 ? 18.622 5.191 -18.894 1.00 76.12 215 ASN A N 1
ATOM 1625 C CA . ASN A 1 215 ? 17.919 6.346 -18.313 1.00 76.12 215 ASN A CA 1
ATOM 1626 C C . ASN A 1 215 ? 17.235 6.052 -16.965 1.00 76.12 215 ASN A C 1
ATOM 1628 O O . ASN A 1 215 ? 16.351 6.799 -16.550 1.00 76.12 215 ASN A O 1
ATOM 1632 N N . GLU A 1 216 ? 17.620 4.981 -16.271 1.00 80.69 216 GLU A N 1
ATOM 1633 C CA . GLU A 1 216 ? 16.936 4.516 -15.059 1.00 80.69 216 GLU A CA 1
ATOM 1634 C C . GLU A 1 216 ? 16.820 5.597 -13.961 1.00 80.69 216 GLU A C 1
ATOM 1636 O O . GLU A 1 216 ? 15.726 5.846 -13.449 1.00 80.69 216 GLU A O 1
ATOM 1641 N N . LEU A 1 217 ? 17.908 6.323 -13.673 1.00 84.06 217 LEU A N 1
ATOM 1642 C CA . LEU A 1 217 ? 17.916 7.392 -12.664 1.00 84.06 217 LEU A CA 1
ATOM 1643 C C . LEU A 1 217 ? 16.946 8.531 -12.988 1.00 84.06 217 LEU A C 1
ATOM 1645 O O . LEU A 1 217 ? 16.268 9.037 -12.095 1.00 84.06 217 LEU A O 1
ATOM 1649 N N . LYS A 1 218 ? 16.846 8.926 -14.264 1.00 87.25 218 LYS A N 1
ATOM 1650 C CA . LYS A 1 218 ? 15.923 9.985 -14.689 1.00 87.25 218 LYS A CA 1
ATOM 1651 C C . LYS A 1 218 ? 14.480 9.598 -14.365 1.00 87.25 218 LYS A C 1
ATOM 1653 O O . LYS A 1 218 ? 13.740 10.415 -13.825 1.00 87.25 218 LYS A O 1
ATOM 1658 N N . VAL A 1 219 ? 14.101 8.351 -14.642 1.00 87.19 219 VAL A N 1
ATOM 1659 C CA . VAL A 1 219 ? 12.745 7.865 -14.360 1.00 87.19 219 VAL A CA 1
ATOM 1660 C C . VAL A 1 219 ? 12.479 7.812 -12.851 1.00 87.19 219 VAL A C 1
ATOM 1662 O O . VAL A 1 219 ? 11.389 8.165 -12.407 1.00 87.19 219 VAL A O 1
ATOM 1665 N N . PHE A 1 220 ? 13.480 7.470 -12.032 1.00 87.62 220 PHE A N 1
ATOM 1666 C CA . PHE A 1 220 ? 13.340 7.549 -10.575 1.00 87.62 220 PHE A CA 1
ATOM 1667 C C . PHE A 1 220 ? 13.146 8.973 -10.057 1.00 87.62 220 PHE A C 1
ATOM 1669 O O . PHE A 1 220 ? 12.328 9.164 -9.158 1.00 87.62 220 PHE A O 1
ATOM 1676 N N . TYR A 1 221 ? 13.824 9.973 -10.626 1.00 89.75 221 TYR A N 1
ATOM 1677 C CA . TYR A 1 221 ? 13.562 11.373 -10.283 1.00 89.75 221 TYR A CA 1
ATOM 1678 C C . TYR A 1 221 ? 12.155 11.820 -10.694 1.00 89.75 221 TYR A C 1
ATOM 1680 O O . TYR A 1 221 ? 11.518 12.557 -9.943 1.00 89.75 221 TYR A O 1
ATOM 1688 N N . GLU A 1 222 ? 11.636 11.344 -11.830 1.00 91.19 222 GLU A N 1
ATOM 1689 C CA . GLU A 1 222 ? 10.243 11.593 -12.225 1.00 91.19 222 GLU A CA 1
ATOM 1690 C C . GLU A 1 222 ? 9.258 10.971 -11.220 1.00 91.19 222 GLU A C 1
ATOM 1692 O O . GLU A 1 222 ? 8.333 11.649 -10.770 1.00 91.19 222 GLU A O 1
ATOM 1697 N N . TYR A 1 223 ? 9.483 9.725 -10.785 1.00 90.81 223 TYR A N 1
ATOM 1698 C CA . TYR A 1 223 ? 8.672 9.113 -9.727 1.00 90.81 223 TYR A CA 1
ATOM 1699 C C . TYR A 1 223 ? 8.776 9.870 -8.405 1.00 90.81 223 TYR A C 1
ATOM 1701 O O . TYR A 1 223 ? 7.755 10.116 -7.764 1.00 90.81 223 TYR A O 1
ATOM 1709 N N . LEU A 1 224 ? 9.979 10.289 -8.014 1.00 92.19 224 LEU A N 1
ATOM 1710 C CA . LEU A 1 224 ? 10.189 11.084 -6.811 1.00 92.19 224 LEU A CA 1
ATOM 1711 C C . LEU A 1 224 ? 9.405 12.394 -6.875 1.00 92.19 224 LEU A C 1
ATOM 1713 O O . LEU A 1 224 ? 8.657 12.689 -5.944 1.00 92.19 224 LEU A O 1
ATOM 1717 N N . ALA A 1 225 ? 9.487 13.130 -7.983 1.00 92.88 225 ALA A N 1
ATOM 1718 C CA . ALA A 1 225 ? 8.728 14.362 -8.178 1.00 92.88 225 ALA A CA 1
ATOM 1719 C C . ALA A 1 225 ? 7.212 14.134 -8.040 1.00 92.88 225 ALA A C 1
ATOM 1721 O O . ALA A 1 225 ? 6.539 14.901 -7.351 1.00 92.88 225 ALA A O 1
ATOM 1722 N N . ILE A 1 226 ? 6.682 13.044 -8.610 1.00 92.56 226 ILE A N 1
ATOM 1723 C CA . ILE A 1 226 ? 5.266 12.670 -8.465 1.00 92.56 226 ILE A CA 1
ATOM 1724 C C . ILE A 1 226 ? 4.920 12.370 -7.005 1.00 92.56 226 ILE A C 1
ATOM 1726 O O . ILE A 1 226 ? 3.907 12.859 -6.514 1.00 92.56 226 ILE A O 1
ATOM 1730 N N . THR A 1 227 ? 5.747 11.605 -6.288 1.00 92.62 227 THR A N 1
ATOM 1731 C CA . THR A 1 227 ? 5.485 11.289 -4.871 1.00 92.62 227 THR A CA 1
ATOM 1732 C C . THR A 1 227 ? 5.533 12.523 -3.973 1.00 92.62 227 THR A C 1
ATOM 1734 O O . THR A 1 227 ? 4.710 12.655 -3.066 1.00 92.62 227 THR A O 1
ATOM 1737 N N . VAL A 1 228 ? 6.440 13.465 -4.244 1.00 94.31 228 VAL A N 1
ATOM 1738 C CA . VAL A 1 228 ? 6.511 14.748 -3.532 1.00 94.31 228 VAL A CA 1
ATOM 1739 C C . VAL A 1 228 ? 5.268 15.585 -3.827 1.00 94.31 228 VAL A C 1
ATOM 1741 O O . VAL A 1 228 ? 4.637 16.075 -2.894 1.00 94.31 228 VAL A O 1
ATOM 1744 N N . ALA A 1 229 ? 4.857 15.689 -5.093 1.00 94.62 229 ALA A N 1
ATOM 1745 C CA . ALA A 1 229 ? 3.627 16.383 -5.469 1.00 94.62 229 ALA A CA 1
ATOM 1746 C C . ALA A 1 229 ? 2.390 15.757 -4.801 1.00 94.62 229 ALA A C 1
ATOM 1748 O O . ALA A 1 229 ? 1.588 16.472 -4.202 1.00 94.62 229 ALA A O 1
ATOM 1749 N N . LEU A 1 230 ? 2.274 14.424 -4.821 1.00 94.38 230 LEU A N 1
ATOM 1750 C CA . LEU A 1 230 ? 1.221 13.674 -4.130 1.00 94.38 230 LEU A CA 1
ATOM 1751 C C . LEU A 1 230 ? 1.204 13.993 -2.628 1.00 94.38 230 LEU A C 1
ATOM 1753 O O . LEU A 1 230 ? 0.144 14.267 -2.071 1.00 94.38 230 LEU A O 1
ATOM 1757 N N . THR A 1 231 ? 2.373 14.017 -1.985 1.00 94.56 231 THR A N 1
ATOM 1758 C CA . THR A 1 231 ? 2.514 14.351 -0.559 1.00 94.56 231 THR A CA 1
ATOM 1759 C C . THR A 1 231 ? 2.024 15.765 -0.258 1.00 94.56 231 THR A C 1
ATOM 1761 O O . THR A 1 231 ? 1.249 15.958 0.676 1.00 94.56 231 THR A O 1
ATOM 1764 N N . LEU A 1 232 ? 2.447 16.753 -1.052 1.00 95.62 232 LEU A N 1
ATOM 1765 C CA . LEU A 1 232 ? 2.057 18.153 -0.871 1.00 95.62 232 LEU A CA 1
ATOM 1766 C C . LEU A 1 232 ? 0.553 18.352 -1.076 1.00 95.62 232 LEU A C 1
ATOM 1768 O O . LEU A 1 232 ? -0.083 19.047 -0.286 1.00 95.62 232 LEU A O 1
ATOM 1772 N N . VAL A 1 233 ? -0.031 17.700 -2.084 1.00 95.00 233 VAL A N 1
ATOM 1773 C CA . VAL A 1 233 ? -1.478 17.742 -2.339 1.00 95.00 233 VAL A CA 1
ATOM 1774 C C . VAL A 1 233 ? -2.250 17.105 -1.185 1.00 95.00 233 VAL A C 1
ATOM 1776 O O . VAL A 1 233 ? -3.171 17.722 -0.659 1.00 95.00 233 VAL A O 1
ATOM 1779 N N . ILE A 1 234 ? -1.852 15.914 -0.726 1.00 93.50 234 ILE A N 1
ATOM 1780 C CA . ILE A 1 234 ? -2.484 15.254 0.426 1.00 93.50 234 ILE A CA 1
ATOM 1781 C C . ILE A 1 234 ? -2.361 16.114 1.691 1.00 93.50 234 ILE A C 1
ATOM 1783 O O . ILE A 1 234 ? -3.330 16.236 2.442 1.00 93.50 234 ILE A O 1
ATOM 1787 N N . MET A 1 235 ? -1.198 16.727 1.931 1.00 94.06 235 MET A N 1
ATOM 1788 C CA . MET A 1 235 ? -0.979 17.622 3.069 1.00 94.06 235 MET A CA 1
ATOM 1789 C C . MET A 1 235 ? -1.918 18.831 3.007 1.00 94.06 235 MET A C 1
ATOM 1791 O O . MET A 1 235 ? -2.612 19.110 3.985 1.00 94.06 235 MET A O 1
ATOM 1795 N N . ALA A 1 236 ? -1.992 19.508 1.858 1.00 93.62 236 ALA A N 1
ATOM 1796 C CA . ALA A 1 236 ? -2.879 20.649 1.652 1.00 93.62 236 ALA A CA 1
ATOM 1797 C C . ALA A 1 236 ? -4.355 20.269 1.852 1.00 93.62 236 ALA A C 1
ATOM 1799 O O . ALA A 1 236 ? -5.068 20.958 2.579 1.00 93.62 236 ALA A O 1
ATOM 1800 N N . LEU A 1 237 ? -4.794 19.137 1.288 1.00 91.62 237 LEU A N 1
ATOM 1801 C CA . LEU A 1 237 ? -6.153 18.615 1.458 1.00 91.62 237 LEU A CA 1
ATOM 1802 C C . LEU A 1 237 ? -6.464 18.298 2.923 1.00 91.62 237 LEU A C 1
ATOM 1804 O O . LEU A 1 237 ? -7.510 18.692 3.428 1.00 91.62 237 LEU A O 1
ATOM 1808 N N . THR A 1 238 ? -5.542 17.643 3.631 1.00 89.19 238 THR A N 1
ATOM 1809 C CA . THR A 1 238 ? -5.732 17.278 5.043 1.00 89.19 238 THR A CA 1
ATOM 1810 C C . THR A 1 238 ? -5.824 18.517 5.938 1.00 89.19 238 THR A C 1
ATOM 1812 O O . THR A 1 238 ? -6.614 18.541 6.882 1.00 89.19 238 THR A O 1
ATOM 1815 N N . ILE A 1 239 ? -5.040 19.565 5.657 1.00 91.56 239 ILE A N 1
ATOM 1816 C CA . ILE A 1 239 ? -5.131 20.846 6.373 1.00 91.56 239 ILE A CA 1
ATOM 1817 C C . ILE A 1 239 ? -6.456 21.542 6.044 1.00 91.56 239 ILE A C 1
ATOM 1819 O O . ILE A 1 239 ? -7.150 21.979 6.960 1.00 91.56 239 ILE A O 1
ATOM 1823 N N . ALA A 1 240 ? -6.837 21.605 4.765 1.00 91.00 240 ALA A N 1
ATOM 1824 C CA . ALA A 1 240 ? -8.082 22.232 4.329 1.00 91.00 240 ALA A CA 1
ATOM 1825 C C . ALA A 1 240 ? -9.314 21.569 4.967 1.00 91.00 240 ALA A C 1
ATOM 1827 O O . ALA A 1 240 ? -10.176 22.272 5.483 1.00 91.00 240 ALA A O 1
ATOM 1828 N N . GLN A 1 241 ? -9.348 20.236 5.031 1.00 86.69 241 GLN A N 1
ATOM 1829 C CA . GLN A 1 241 ? -10.424 19.461 5.664 1.00 86.69 241 GLN A CA 1
ATOM 1830 C C . GLN A 1 241 ? -10.534 19.685 7.177 1.00 86.69 241 GLN A C 1
ATOM 1832 O O . GLN A 1 241 ? -11.602 19.501 7.752 1.00 86.69 241 GLN A O 1
ATOM 1837 N N . LYS A 1 242 ? -9.441 20.078 7.845 1.00 85.50 242 LYS A N 1
ATOM 1838 C CA . LYS A 1 242 ? -9.477 20.444 9.269 1.00 85.50 242 LYS A CA 1
ATOM 1839 C C . LYS A 1 242 ? -9.985 21.863 9.515 1.00 85.50 242 LYS A C 1
ATOM 1841 O O . LYS A 1 242 ? -10.472 22.127 10.608 1.00 85.50 242 LYS A O 1
ATOM 1846 N N . GLN A 1 243 ? -9.822 22.766 8.549 1.00 88.69 243 GLN A N 1
ATOM 1847 C CA . GLN A 1 243 ? -10.177 24.184 8.685 1.00 88.69 243 GLN A CA 1
ATOM 1848 C C . GLN A 1 243 ? -11.565 24.504 8.119 1.00 88.69 243 GLN A C 1
ATOM 1850 O O . GLN A 1 243 ? -12.233 25.416 8.597 1.00 88.69 243 GLN A O 1
ATOM 1855 N N . VAL A 1 244 ? -12.001 23.764 7.100 1.00 88.00 244 VAL A N 1
ATOM 1856 C CA . VAL A 1 244 ? -13.259 23.979 6.383 1.00 88.00 244 VAL A CA 1
ATOM 1857 C C . VAL A 1 244 ? -14.043 22.674 6.375 1.00 88.00 244 VAL A C 1
ATOM 1859 O O . VAL A 1 244 ? -13.491 21.613 6.094 1.00 88.00 244 VAL A O 1
ATOM 1862 N N . SER A 1 245 ? -15.345 22.741 6.649 1.00 81.56 245 SER A N 1
ATOM 1863 C CA . SER A 1 245 ? -16.242 21.597 6.480 1.00 81.56 245 SER A CA 1
ATOM 1864 C C . SER A 1 245 ? -16.438 21.313 4.989 1.00 81.56 245 SER A C 1
ATOM 1866 O O . SER A 1 245 ? -17.027 22.123 4.271 1.00 81.56 245 SER A O 1
ATOM 1868 N N . PHE A 1 246 ? -15.938 20.177 4.518 1.00 82.12 246 PHE A N 1
ATOM 1869 C CA . PHE A 1 246 ? -16.092 19.752 3.128 1.00 82.12 246 PHE A CA 1
ATOM 1870 C C . PHE A 1 246 ? -17.473 19.127 2.897 1.00 82.12 246 PHE A C 1
ATOM 1872 O O . PHE A 1 246 ? -17.980 18.383 3.737 1.00 82.12 246 PHE A O 1
ATOM 1879 N N . SER A 1 247 ? -18.071 19.405 1.735 1.00 87.44 247 SER A N 1
ATOM 1880 C CA . SER A 1 247 ? -19.222 18.642 1.246 1.00 87.44 247 SER A CA 1
ATOM 1881 C C . SER A 1 247 ? -18.780 17.249 0.784 1.00 87.44 247 SER A C 1
ATOM 1883 O O . SER A 1 247 ? -17.603 17.018 0.496 1.00 87.44 247 SER A O 1
ATOM 1885 N N . HIS A 1 248 ? -19.725 16.313 0.663 1.00 85.06 248 HIS A N 1
ATOM 1886 C CA . HIS A 1 248 ? -19.425 14.973 0.151 1.00 85.06 248 HIS A CA 1
ATOM 1887 C C . HIS A 1 248 ? -18.811 15.012 -1.259 1.00 85.06 248 HIS A C 1
ATOM 1889 O O . HIS A 1 248 ? -17.833 14.322 -1.529 1.00 85.06 248 HIS A O 1
ATOM 1895 N N . GLU A 1 249 ? -19.302 15.898 -2.129 1.00 87.38 249 GLU A N 1
ATOM 1896 C CA . GLU A 1 249 ? -18.735 16.112 -3.466 1.00 87.38 249 GLU A CA 1
ATOM 1897 C C . GLU A 1 249 ? -17.271 16.567 -3.409 1.00 87.38 249 GLU A C 1
ATOM 1899 O O . GLU A 1 249 ? -16.439 16.070 -4.166 1.00 87.38 249 GLU A O 1
ATOM 1904 N N . ALA A 1 250 ? -16.923 17.456 -2.473 1.00 87.69 250 ALA A N 1
ATOM 1905 C CA . ALA A 1 250 ? -15.547 17.907 -2.292 1.00 87.69 250 ALA A CA 1
ATOM 1906 C C . ALA A 1 250 ? -14.618 16.771 -1.824 1.00 87.69 250 ALA A C 1
ATOM 1908 O O . ALA A 1 250 ? -13.470 16.708 -2.268 1.00 87.69 250 ALA A O 1
ATOM 1909 N N . TYR A 1 251 ? -15.109 15.846 -0.987 1.00 89.06 251 TYR A N 1
ATOM 1910 C CA . TYR A 1 251 ? -14.367 14.633 -0.615 1.00 89.06 251 TYR A CA 1
ATOM 1911 C C . TYR A 1 251 ? -14.171 13.679 -1.797 1.00 89.06 251 TYR A C 1
ATOM 1913 O O . TYR A 1 251 ? -13.094 13.109 -1.963 1.00 89.06 251 TYR A O 1
ATOM 1921 N N . VAL A 1 252 ? -15.180 13.524 -2.657 1.00 89.88 252 VAL A N 1
ATOM 1922 C CA . VAL A 1 252 ? -15.048 12.717 -3.878 1.00 89.88 252 VAL A CA 1
ATOM 1923 C C . VAL A 1 252 ? -14.007 13.332 -4.813 1.00 89.88 252 VAL A C 1
ATOM 1925 O O . VAL A 1 252 ? -13.118 12.624 -5.284 1.00 89.88 252 VAL A O 1
ATOM 1928 N N . VAL A 1 253 ? -14.044 14.649 -5.033 1.00 91.50 253 VAL A N 1
ATOM 1929 C CA . VAL A 1 253 ? -13.050 15.353 -5.861 1.00 91.50 253 VAL A CA 1
ATOM 1930 C C . VAL A 1 253 ? -11.639 15.204 -5.286 1.00 91.50 253 VAL A C 1
ATOM 1932 O O . VAL A 1 253 ? -10.701 14.934 -6.039 1.00 91.50 253 VAL A O 1
ATOM 1935 N N . SER A 1 254 ? -11.469 15.323 -3.964 1.00 90.19 254 SER A N 1
ATOM 1936 C CA . SER A 1 254 ? -10.160 15.160 -3.324 1.00 90.19 254 SER A CA 1
ATOM 1937 C C . SER A 1 254 ? -9.627 13.732 -3.460 1.00 90.19 254 SER A C 1
ATOM 1939 O O . SER A 1 254 ? -8.461 13.546 -3.815 1.00 90.19 254 SER A O 1
ATOM 1941 N N . ALA A 1 255 ? -10.473 12.719 -3.260 1.00 91.88 255 ALA A N 1
ATOM 1942 C CA . ALA A 1 255 ? -10.095 11.323 -3.452 1.00 91.88 255 ALA A CA 1
ATOM 1943 C C . ALA A 1 255 ? -9.752 11.013 -4.914 1.00 91.88 255 ALA A C 1
ATOM 1945 O O . ALA A 1 255 ? -8.739 10.367 -5.171 1.00 91.88 255 ALA A O 1
ATOM 1946 N N . VAL A 1 256 ? -10.526 11.524 -5.878 1.00 93.50 256 VAL A N 1
ATOM 1947 C CA . VAL A 1 256 ? -10.229 11.372 -7.311 1.00 93.50 256 VAL A CA 1
ATOM 1948 C C . VAL A 1 256 ? -8.877 11.995 -7.652 1.00 93.50 256 VAL A C 1
ATOM 1950 O O . VAL A 1 256 ? -8.069 11.347 -8.315 1.00 93.50 256 VAL A O 1
ATOM 1953 N N . ALA A 1 257 ? -8.581 13.202 -7.159 1.00 92.81 257 ALA A N 1
ATOM 1954 C CA . ALA A 1 257 ? -7.285 13.845 -7.375 1.00 92.81 257 ALA A CA 1
ATOM 1955 C C . ALA A 1 257 ? -6.121 13.004 -6.817 1.00 92.81 257 ALA A C 1
ATOM 1957 O O . ALA A 1 257 ? -5.114 12.798 -7.500 1.00 92.81 257 ALA A O 1
ATOM 1958 N N . VAL A 1 258 ? -6.274 12.458 -5.605 1.00 93.75 258 VAL A N 1
ATOM 1959 C CA . VAL A 1 258 ? -5.280 11.570 -4.978 1.00 93.75 258 VAL A CA 1
ATOM 1960 C C . VAL A 1 258 ? -5.119 10.268 -5.761 1.00 93.75 258 VAL A C 1
ATOM 1962 O O . VAL A 1 258 ? -3.987 9.840 -5.995 1.00 93.75 258 VAL A O 1
ATOM 1965 N N . CYS A 1 259 ? -6.212 9.657 -6.220 1.00 93.31 259 CYS A N 1
ATOM 1966 C CA . CYS A 1 259 ? -6.163 8.475 -7.074 1.00 93.31 259 CYS A CA 1
ATOM 1967 C C . CYS A 1 259 ? -5.417 8.779 -8.377 1.00 93.31 259 CYS A C 1
ATOM 1969 O O . CYS A 1 259 ? -4.453 8.089 -8.688 1.00 93.31 259 CYS A O 1
ATOM 1971 N N . VAL A 1 260 ? -5.775 9.841 -9.103 1.00 93.56 260 VAL A N 1
ATOM 1972 C CA . VAL A 1 260 ? -5.109 10.219 -10.362 1.00 93.56 260 VAL A CA 1
ATOM 1973 C C . VAL A 1 260 ? -3.599 10.391 -10.168 1.00 93.56 260 VAL A C 1
ATOM 1975 O O . VAL A 1 260 ? -2.817 9.825 -10.932 1.00 93.56 260 VAL A O 1
ATOM 1978 N N . LEU A 1 261 ? -3.174 11.094 -9.115 1.00 92.44 261 LEU A N 1
ATOM 1979 C CA . LEU A 1 261 ? -1.752 11.266 -8.798 1.00 92.44 261 LEU A CA 1
ATOM 1980 C C . LEU A 1 261 ? -1.064 9.944 -8.419 1.00 92.44 261 LEU A C 1
ATOM 1982 O O . LEU A 1 261 ? 0.079 9.712 -8.807 1.00 92.44 261 LEU A O 1
ATOM 1986 N N . THR A 1 262 ? -1.763 9.054 -7.716 1.00 92.31 262 THR A N 1
ATOM 1987 C CA . THR A 1 262 ? -1.259 7.720 -7.346 1.00 92.31 262 THR A CA 1
ATOM 1988 C C . THR A 1 262 ? -1.106 6.799 -8.557 1.00 92.31 262 THR A C 1
ATOM 1990 O O . THR A 1 262 ? -0.188 5.982 -8.597 1.00 92.31 262 THR A O 1
ATOM 1993 N N . PHE A 1 263 ? -1.983 6.925 -9.556 1.00 93.50 263 PHE A N 1
ATOM 1994 C CA . PHE A 1 263 ? -1.931 6.151 -10.798 1.00 93.50 263 PHE A CA 1
ATOM 1995 C C . PHE A 1 263 ? -0.993 6.763 -11.852 1.00 93.50 263 PHE A C 1
ATOM 1997 O O . PHE A 1 263 ? -0.628 6.083 -12.805 1.00 93.50 263 PHE A O 1
ATOM 2004 N N . LEU A 1 264 ? -0.523 8.000 -11.679 1.00 92.25 264 LEU A N 1
ATOM 2005 C CA . LEU A 1 264 ? 0.396 8.672 -12.607 1.00 92.25 264 LEU A CA 1
ATOM 2006 C C . LEU A 1 264 ? 1.698 7.890 -12.912 1.00 92.25 264 LEU A C 1
ATOM 2008 O O . LEU A 1 264 ? 2.104 7.850 -14.079 1.00 92.25 264 LEU A O 1
ATOM 2012 N N . PRO A 1 265 ? 2.329 7.189 -11.943 1.00 90.06 265 PRO A N 1
ATOM 2013 C CA . PRO A 1 265 ? 3.475 6.320 -12.202 1.00 90.06 265 PRO A CA 1
ATOM 2014 C C . PRO A 1 265 ? 3.207 5.196 -13.219 1.00 90.06 265 PRO A C 1
ATOM 2016 O O . PRO A 1 265 ? 4.142 4.757 -13.894 1.00 90.06 265 PRO A O 1
ATOM 2019 N N . LEU A 1 266 ? 1.949 4.761 -13.387 1.00 90.44 266 LEU A N 1
ATOM 2020 C CA . LEU A 1 266 ? 1.559 3.805 -14.429 1.00 90.44 266 LEU A CA 1
ATOM 2021 C C . LEU A 1 266 ? 1.753 4.395 -15.829 1.00 90.44 266 LEU A C 1
ATOM 2023 O O . LEU A 1 266 ? 2.230 3.701 -16.722 1.00 90.44 266 LEU A O 1
ATOM 2027 N N . GLY A 1 267 ? 1.426 5.676 -16.022 1.00 88.56 267 GLY A N 1
ATOM 2028 C CA . GLY A 1 267 ? 1.612 6.361 -17.303 1.00 88.56 267 GLY A CA 1
ATOM 2029 C C . GLY A 1 267 ? 3.082 6.404 -17.720 1.00 88.56 267 GLY A C 1
ATOM 2030 O O . GLY A 1 267 ? 3.413 6.093 -18.864 1.00 88.56 267 GLY A O 1
ATOM 2031 N N . ILE A 1 268 ? 3.975 6.693 -16.768 1.00 88.38 268 ILE A N 1
ATOM 2032 C CA . ILE A 1 268 ? 5.427 6.615 -16.984 1.00 88.38 268 ILE A CA 1
ATOM 2033 C C . ILE A 1 268 ? 5.835 5.178 -17.318 1.00 88.38 268 ILE A C 1
ATOM 2035 O O . ILE A 1 268 ? 6.550 4.963 -18.292 1.00 88.38 268 ILE A O 1
ATOM 2039 N N . ALA A 1 269 ? 5.334 4.187 -16.575 1.00 87.62 269 ALA A N 1
ATOM 2040 C CA . ALA A 1 269 ? 5.672 2.791 -16.830 1.00 87.62 269 ALA A CA 1
ATOM 2041 C C . ALA A 1 269 ? 5.282 2.335 -18.246 1.00 87.62 269 ALA A C 1
ATOM 2043 O O . ALA A 1 269 ? 6.081 1.702 -18.933 1.00 87.62 269 ALA A O 1
ATOM 2044 N N . VAL A 1 270 ? 4.088 2.707 -18.714 1.00 88.31 270 VAL A N 1
ATOM 2045 C CA . VAL A 1 270 ? 3.632 2.413 -20.081 1.00 88.31 270 VAL A CA 1
ATOM 2046 C C . VAL A 1 270 ? 4.489 3.142 -21.118 1.00 88.31 270 VAL A C 1
ATOM 2048 O O . VAL A 1 270 ? 4.831 2.547 -22.140 1.00 88.31 270 VAL A O 1
ATOM 2051 N N . ARG A 1 271 ? 4.875 4.400 -20.865 1.00 89.44 271 ARG A N 1
ATOM 2052 C CA . ARG A 1 271 ? 5.738 5.186 -21.763 1.00 89.44 271 ARG A CA 1
ATOM 2053 C C . ARG A 1 271 ? 7.114 4.543 -21.939 1.00 89.44 271 ARG A C 1
ATOM 2055 O O . ARG A 1 271 ? 7.577 4.412 -23.072 1.00 89.44 271 ARG A O 1
ATOM 2062 N N . GLU A 1 272 ? 7.749 4.120 -20.849 1.00 87.00 272 GLU A N 1
ATOM 2063 C CA . GLU A 1 272 ? 9.074 3.486 -20.891 1.00 87.00 272 GLU A CA 1
ATOM 2064 C C . GLU A 1 272 ? 9.026 2.087 -21.536 1.00 87.00 272 GLU A C 1
ATOM 2066 O O . GLU A 1 272 ? 9.893 1.726 -22.341 1.00 87.00 272 GLU A O 1
ATOM 2071 N N . GLU A 1 273 ? 7.969 1.311 -21.274 1.00 85.44 273 GLU A N 1
ATOM 2072 C CA . GLU A 1 273 ? 7.748 0.026 -21.952 1.00 85.44 273 GLU A CA 1
ATOM 2073 C C . GLU A 1 273 ? 7.468 0.208 -23.451 1.00 85.44 273 GLU A C 1
ATOM 2075 O O . GLU A 1 273 ? 7.978 -0.553 -24.277 1.00 85.44 273 GLU A O 1
ATOM 2080 N N . TRP A 1 274 ? 6.730 1.254 -23.837 1.00 85.19 274 TRP A N 1
ATOM 2081 C CA . TRP A 1 274 ? 6.520 1.614 -25.241 1.00 85.19 274 TRP A CA 1
ATOM 2082 C C . TRP A 1 274 ? 7.828 2.011 -25.926 1.00 85.19 274 TRP A C 1
ATOM 2084 O O . TRP A 1 274 ? 8.104 1.559 -27.041 1.00 85.19 274 TRP A O 1
ATOM 2094 N N . ALA A 1 275 ? 8.654 2.839 -25.282 1.00 84.88 275 ALA A N 1
ATOM 2095 C CA . ALA A 1 275 ? 9.953 3.238 -25.818 1.00 84.88 275 ALA A CA 1
ATOM 2096 C C . ALA A 1 275 ? 10.842 2.009 -26.073 1.00 84.88 275 ALA A C 1
ATOM 2098 O O . ALA A 1 275 ? 11.393 1.853 -27.167 1.00 84.88 275 ALA A O 1
ATOM 2099 N N . THR A 1 276 ? 10.877 1.081 -25.114 1.00 82.62 276 THR A N 1
ATOM 2100 C CA . THR A 1 276 ? 11.597 -0.195 -25.227 1.00 82.62 276 THR A CA 1
ATOM 2101 C C . THR A 1 276 ? 11.030 -1.074 -26.347 1.00 82.62 276 THR A C 1
ATOM 2103 O O . THR A 1 276 ? 11.776 -1.659 -27.134 1.00 82.62 276 THR A O 1
ATOM 2106 N N . TRP A 1 277 ? 9.702 -1.145 -26.476 1.00 81.94 277 TRP A N 1
ATOM 2107 C CA . TRP A 1 277 ? 9.026 -1.878 -27.550 1.00 81.94 277 TRP A CA 1
ATOM 2108 C C . TRP A 1 277 ? 9.366 -1.324 -28.939 1.00 81.94 277 TRP A C 1
ATOM 2110 O O . TRP A 1 277 ? 9.647 -2.088 -29.867 1.00 81.94 277 TRP A O 1
ATOM 2120 N N . LYS A 1 278 ? 9.387 0.006 -29.089 1.00 84.12 278 LYS A N 1
ATOM 2121 C CA . LYS A 1 278 ? 9.741 0.680 -30.346 1.00 84.12 278 LYS A CA 1
ATOM 2122 C C . LYS A 1 278 ? 11.194 0.401 -30.739 1.00 84.12 278 LYS A C 1
ATOM 2124 O O . LYS A 1 278 ? 11.443 0.084 -31.898 1.00 84.12 278 LYS A O 1
ATOM 2129 N N . GLN A 1 279 ? 12.125 0.452 -29.784 1.00 80.75 279 GLN A N 1
ATOM 2130 C CA . GLN A 1 279 ? 13.535 0.116 -30.016 1.00 80.75 279 GLN A CA 1
ATOM 2131 C C . GLN A 1 279 ? 13.713 -1.347 -30.445 1.00 80.75 279 GLN A C 1
ATOM 2133 O O . GLN A 1 279 ? 14.386 -1.617 -31.436 1.00 80.75 279 GLN A O 1
ATOM 2138 N N . ARG A 1 280 ? 13.027 -2.289 -29.782 1.00 78.31 280 ARG A N 1
ATOM 2139 C CA . ARG A 1 280 ? 13.045 -3.713 -30.163 1.00 78.31 280 ARG A CA 1
ATOM 2140 C C . ARG A 1 280 ? 12.489 -3.963 -31.562 1.00 78.31 280 ARG A C 1
ATOM 2142 O O . ARG A 1 280 ? 13.034 -4.782 -32.296 1.00 78.31 280 ARG A O 1
ATOM 2149 N N . LYS A 1 281 ? 11.413 -3.270 -31.949 1.00 78.19 281 LYS A N 1
ATOM 2150 C CA . LYS A 1 281 ? 10.874 -3.350 -33.316 1.00 78.19 281 LYS A CA 1
ATOM 2151 C C . LYS A 1 281 ? 11.836 -2.760 -34.349 1.00 78.19 281 LYS A C 1
ATOM 2153 O O . LYS A 1 281 ? 11.945 -3.329 -35.426 1.00 78.19 281 LYS A O 1
ATOM 2158 N N . ALA A 1 282 ? 12.540 -1.680 -34.013 1.00 75.44 282 ALA A N 1
ATOM 2159 C CA . ALA A 1 282 ? 13.550 -1.075 -34.882 1.00 75.44 282 ALA A CA 1
ATOM 2160 C C . ALA A 1 282 ? 14.819 -1.940 -35.037 1.00 75.44 282 ALA A C 1
ATOM 2162 O O . ALA A 1 282 ? 15.506 -1.824 -36.043 1.00 75.44 282 ALA A O 1
ATOM 2163 N N . GLN A 1 283 ? 15.113 -2.816 -34.069 1.00 64.06 283 GLN A N 1
ATOM 2164 C CA . GLN A 1 283 ? 16.261 -3.734 -34.085 1.00 64.06 283 GLN A CA 1
ATOM 2165 C C . GLN A 1 283 ? 15.972 -5.126 -34.671 1.00 64.06 283 GLN A C 1
ATOM 2167 O O . GLN A 1 283 ? 16.903 -5.921 -34.776 1.00 64.06 283 GLN A O 1
ATOM 2172 N N . LYS A 1 284 ? 14.729 -5.463 -35.062 1.00 49.00 284 LYS A N 1
ATOM 2173 C CA . LYS A 1 284 ? 14.483 -6.702 -35.824 1.00 49.00 284 LYS A CA 1
ATOM 2174 C C . LYS A 1 284 ? 15.215 -6.592 -37.170 1.00 49.00 284 LYS A C 1
ATOM 2176 O O . LYS A 1 284 ? 14.839 -5.721 -37.954 1.00 49.00 284 LYS A O 1
ATOM 2181 N N . PRO A 1 285 ? 16.216 -7.440 -37.468 1.00 50.72 285 PRO A N 1
ATOM 2182 C CA . PRO A 1 285 ? 16.907 -7.372 -38.743 1.00 50.72 285 PRO A CA 1
ATOM 2183 C C . PRO A 1 285 ? 15.934 -7.741 -39.859 1.00 50.72 285 PRO A C 1
ATOM 2185 O O . PRO A 1 285 ? 15.211 -8.736 -39.760 1.00 50.72 285 PRO A O 1
ATOM 2188 N N . THR A 1 286 ? 15.951 -6.949 -40.928 1.00 42.03 286 THR A N 1
ATOM 2189 C CA . THR A 1 286 ? 15.636 -7.408 -42.280 1.00 42.03 286 THR A CA 1
ATOM 2190 C C . THR A 1 286 ? 16.236 -8.796 -42.460 1.00 42.03 286 THR A C 1
ATOM 2192 O O . THR A 1 286 ? 17.407 -8.995 -42.143 1.00 42.03 286 THR A O 1
ATOM 2195 N N . THR A 1 287 ? 15.399 -9.736 -42.895 1.00 38.66 287 THR A N 1
ATOM 2196 C CA . THR A 1 287 ? 15.735 -11.057 -43.424 1.00 38.66 287 THR A CA 1
ATOM 2197 C C . THR A 1 287 ? 17.227 -11.204 -43.700 1.00 38.66 287 THR A C 1
ATOM 2199 O O . THR A 1 287 ? 17.756 -10.526 -44.579 1.00 38.66 287 THR A O 1
ATOM 2202 N N . ALA A 1 288 ? 17.902 -12.084 -42.958 1.00 38.97 288 ALA A N 1
ATOM 2203 C CA . ALA A 1 288 ? 19.180 -12.612 -43.397 1.00 38.97 288 ALA A CA 1
ATOM 2204 C C . ALA A 1 288 ? 18.925 -13.278 -44.753 1.00 38.97 288 ALA A C 1
ATOM 2206 O O . ALA A 1 288 ? 18.441 -14.408 -44.826 1.00 38.97 288 ALA A O 1
ATOM 2207 N N . THR A 1 289 ? 19.162 -12.541 -45.834 1.00 35.78 289 THR A N 1
ATOM 2208 C CA . THR A 1 289 ? 19.349 -13.118 -47.152 1.00 35.78 289 THR A CA 1
ATOM 2209 C C . THR A 1 289 ? 20.587 -13.982 -47.000 1.00 35.78 289 THR A C 1
ATOM 2211 O O . THR A 1 289 ? 21.708 -13.478 -46.976 1.00 35.78 289 THR A O 1
ATOM 2214 N N . VAL A 1 290 ? 20.374 -15.279 -46.788 1.00 38.78 290 VAL A N 1
ATOM 2215 C CA . VAL A 1 290 ? 21.401 -16.298 -46.967 1.00 38.78 290 VAL A CA 1
ATOM 2216 C C . VAL A 1 290 ? 21.785 -16.216 -48.440 1.00 38.78 290 VAL A C 1
ATOM 2218 O O . VAL A 1 290 ? 21.154 -16.818 -49.305 1.00 38.78 290 VAL A O 1
ATOM 2221 N N . GLY A 1 291 ? 22.764 -15.363 -48.735 1.00 33.72 291 GLY A N 1
ATOM 2222 C CA . GLY A 1 291 ? 23.501 -15.405 -49.978 1.00 33.72 291 GLY A CA 1
ATOM 2223 C C . GLY A 1 291 ? 24.310 -16.686 -49.949 1.00 33.72 291 GLY A C 1
ATOM 2224 O O . GLY A 1 291 ? 25.334 -16.757 -49.279 1.00 33.72 291 GLY A O 1
ATOM 2225 N N . VAL A 1 292 ? 23.807 -17.709 -50.633 1.00 42.16 292 VAL A N 1
ATOM 2226 C CA . VAL A 1 292 ? 24.607 -18.858 -51.043 1.00 42.16 292 VAL A CA 1
ATOM 2227 C C . VAL A 1 292 ? 25.726 -18.313 -51.927 1.00 42.16 292 VAL A C 1
ATOM 2229 O O . VAL A 1 292 ? 25.490 -17.971 -53.082 1.00 42.16 292 VAL A O 1
ATOM 2232 N N . VAL A 1 293 ? 26.930 -18.196 -51.375 1.00 35.72 293 VAL A N 1
ATOM 2233 C CA . VAL A 1 293 ? 28.164 -18.076 -52.149 1.00 35.72 293 VAL A CA 1
ATOM 2234 C C . VAL A 1 293 ? 29.183 -19.015 -51.517 1.00 35.72 293 VAL A C 1
ATOM 2236 O O . VAL A 1 293 ? 29.670 -18.743 -50.429 1.00 35.72 293 VAL A O 1
ATOM 2239 N N . GLY A 1 294 ? 29.420 -20.119 -52.231 1.00 32.34 294 GLY A N 1
ATOM 2240 C CA . GLY A 1 294 ? 30.714 -20.777 -52.423 1.00 32.34 294 GLY A CA 1
ATOM 2241 C C . GLY A 1 294 ? 31.472 -21.276 -51.198 1.00 32.34 294 GLY A C 1
ATOM 2242 O O . GLY A 1 294 ? 32.001 -20.484 -50.428 1.00 32.34 294 GLY A O 1
ATOM 2243 N N . ASP A 1 295 ? 31.591 -22.600 -51.119 1.00 35.88 295 ASP A N 1
ATOM 2244 C CA . ASP A 1 295 ? 32.612 -23.334 -50.371 1.00 35.88 295 ASP A CA 1
ATOM 2245 C C . ASP A 1 295 ? 33.997 -22.667 -50.419 1.00 35.88 295 ASP A C 1
ATOM 2247 O O . ASP A 1 295 ? 34.488 -22.350 -51.498 1.00 35.88 295 ASP A O 1
ATOM 2251 N N . ASP A 1 296 ? 34.651 -22.553 -49.261 1.00 30.53 296 ASP A N 1
ATOM 2252 C CA . ASP A 1 296 ? 36.039 -22.996 -49.115 1.00 30.53 296 ASP A CA 1
ATOM 2253 C C . ASP A 1 296 ? 36.360 -23.264 -47.636 1.00 30.53 296 ASP A C 1
ATOM 2255 O O . ASP A 1 296 ? 36.097 -22.467 -46.732 1.00 30.53 296 ASP A O 1
ATOM 2259 N N . ALA A 1 297 ? 36.878 -24.463 -47.389 1.00 39.00 297 ALA A N 1
ATOM 2260 C CA . ALA A 1 297 ? 37.112 -25.036 -46.077 1.00 39.00 297 ALA A CA 1
ATOM 2261 C C . ALA A 1 297 ? 38.378 -24.478 -45.403 1.00 39.00 297 ALA A C 1
ATOM 2263 O O . ALA A 1 297 ? 39.463 -24.514 -45.980 1.00 39.00 297 ALA A O 1
ATOM 2264 N N . SER A 1 298 ? 38.292 -24.109 -44.119 1.00 30.86 298 SER A N 1
ATOM 2265 C CA . SER A 1 298 ? 39.463 -24.115 -43.229 1.00 30.86 298 SER A CA 1
ATOM 2266 C C . SER A 1 298 ? 39.079 -24.427 -41.778 1.00 30.86 298 SER A C 1
ATOM 2268 O O . SER A 1 298 ? 38.322 -23.701 -41.142 1.00 30.86 298 SER A O 1
ATOM 2270 N N . SER A 1 299 ? 39.614 -25.556 -41.312 1.00 35.19 299 SER A N 1
ATOM 2271 C CA . SER A 1 299 ? 39.387 -26.281 -40.054 1.00 35.19 299 SER A CA 1
ATOM 2272 C C . SER A 1 299 ? 39.974 -25.586 -38.795 1.00 35.19 299 SER A C 1
ATOM 2274 O O . SER A 1 299 ? 40.915 -24.802 -38.940 1.00 35.19 299 SER A O 1
ATOM 2276 N N . PRO A 1 300 ? 39.517 -25.911 -37.558 1.00 36.19 300 PRO A N 1
ATOM 2277 C CA . PRO A 1 300 ? 39.868 -25.256 -36.277 1.00 36.19 300 PRO A CA 1
ATOM 2278 C C . PRO A 1 300 ? 41.297 -25.505 -35.745 1.00 36.19 300 PRO A C 1
ATOM 2280 O O . PRO A 1 300 ? 41.551 -25.377 -34.550 1.00 36.19 300 PRO A O 1
ATOM 2283 N N . ALA A 1 301 ? 42.246 -25.897 -36.595 1.00 40.03 301 ALA A N 1
ATOM 2284 C CA . ALA A 1 301 ? 43.578 -26.334 -36.166 1.00 40.03 301 ALA A CA 1
ATOM 2285 C C . ALA A 1 301 ? 44.569 -25.184 -35.882 1.00 40.03 301 ALA A C 1
ATOM 2287 O O . ALA A 1 301 ? 45.648 -25.437 -35.359 1.00 40.03 301 ALA A O 1
ATOM 2288 N N . ARG A 1 302 ? 44.224 -23.928 -36.204 1.00 41.09 302 ARG A N 1
ATOM 2289 C CA . ARG A 1 302 ? 45.146 -22.779 -36.090 1.00 41.09 302 ARG A CA 1
ATOM 2290 C C . ARG A 1 302 ? 45.139 -22.073 -34.729 1.00 41.09 302 ARG A C 1
ATOM 2292 O O . ARG A 1 302 ? 46.136 -21.449 -34.388 1.00 41.09 302 ARG A O 1
ATOM 2299 N N . ASP A 1 303 ? 44.089 -22.225 -33.924 1.00 38.81 303 ASP A N 1
ATOM 2300 C CA . ASP A 1 303 ? 43.991 -21.525 -32.630 1.00 38.81 303 ASP A CA 1
ATOM 2301 C C . ASP A 1 303 ? 44.758 -22.235 -31.494 1.00 38.81 303 ASP A C 1
ATOM 2303 O O . ASP A 1 303 ? 45.125 -21.610 -30.499 1.00 38.81 303 ASP A O 1
ATOM 2307 N N . LEU A 1 304 ? 45.072 -23.527 -31.655 1.00 44.12 304 LEU A N 1
ATOM 2308 C CA . LEU A 1 304 ? 45.841 -24.310 -30.676 1.00 44.12 304 LEU A CA 1
ATOM 2309 C C . LEU A 1 304 ? 47.363 -24.092 -30.772 1.00 44.12 304 LEU A C 1
ATOM 2311 O O . LEU A 1 304 ? 48.046 -24.177 -29.753 1.00 44.12 304 LEU A O 1
ATOM 2315 N N . GLU A 1 305 ? 47.904 -23.756 -31.949 1.00 43.75 305 GLU A N 1
ATOM 2316 C CA . GLU A 1 305 ? 49.340 -23.450 -32.103 1.00 43.75 305 GLU A CA 1
ATOM 2317 C C . GLU A 1 305 ? 49.714 -22.064 -31.553 1.00 43.75 305 GLU A C 1
ATOM 2319 O O . GLU A 1 305 ? 50.819 -21.877 -31.036 1.00 43.75 305 GLU A O 1
ATOM 2324 N N . ILE A 1 306 ? 48.791 -21.095 -31.598 1.00 48.12 306 ILE A N 1
ATOM 2325 C CA . ILE A 1 306 ? 49.055 -19.730 -31.119 1.00 48.12 306 ILE A CA 1
ATOM 2326 C C . ILE A 1 306 ? 49.136 -19.709 -29.583 1.00 48.12 306 ILE A C 1
ATOM 2328 O O . ILE A 1 306 ? 50.066 -19.126 -29.028 1.00 48.12 306 ILE A O 1
ATOM 2332 N N . HIS A 1 307 ? 48.247 -20.430 -28.889 1.00 46.16 307 HIS A N 1
ATOM 2333 C CA . HIS A 1 307 ? 48.250 -20.483 -27.421 1.00 46.16 307 HIS A CA 1
ATOM 2334 C C . HIS A 1 307 ? 49.440 -21.251 -26.820 1.00 46.16 307 HIS A C 1
ATOM 2336 O O . HIS A 1 307 ? 49.946 -20.858 -25.769 1.00 46.16 307 HIS A O 1
ATOM 2342 N N . ALA A 1 308 ? 49.929 -22.304 -27.485 1.00 48.81 308 ALA A N 1
ATOM 2343 C CA . ALA A 1 308 ? 51.092 -23.064 -27.015 1.00 48.81 308 ALA A CA 1
ATOM 2344 C C . ALA A 1 308 ? 52.415 -22.285 -27.163 1.00 48.81 308 ALA A C 1
ATOM 2346 O O . ALA A 1 308 ? 53.358 -22.500 -26.400 1.00 48.81 308 ALA A O 1
ATOM 2347 N N . THR A 1 309 ? 52.486 -21.361 -28.128 1.00 51.12 309 THR A N 1
ATOM 2348 C CA . THR A 1 309 ? 53.698 -20.568 -28.389 1.00 51.12 309 THR A CA 1
ATOM 2349 C C . THR A 1 309 ? 53.843 -19.392 -27.415 1.00 51.12 309 THR A C 1
ATOM 2351 O O . THR A 1 309 ? 54.967 -19.028 -27.071 1.00 51.12 309 THR A O 1
ATOM 2354 N N . ASP A 1 310 ? 52.731 -18.833 -26.923 1.00 48.62 310 ASP A N 1
ATOM 2355 C CA . ASP A 1 310 ? 52.748 -17.729 -25.948 1.00 48.62 310 ASP A CA 1
ATOM 2356 C C . ASP A 1 310 ? 53.126 -18.192 -24.532 1.00 48.62 310 ASP A C 1
ATOM 2358 O O . ASP A 1 310 ? 53.920 -17.529 -23.866 1.00 48.62 310 ASP A O 1
ATOM 2362 N N . GLN A 1 311 ? 52.657 -19.368 -24.092 1.00 49.78 311 GLN A N 1
ATOM 2363 C CA . GLN A 1 311 ? 53.032 -19.907 -22.774 1.00 49.78 311 GLN A CA 1
ATOM 2364 C C . GLN A 1 311 ? 54.530 -20.226 -22.677 1.00 49.78 311 GLN A C 1
ATOM 2366 O O . GLN A 1 311 ? 55.159 -19.938 -21.661 1.00 49.78 311 GLN A O 1
ATOM 2371 N N . ARG A 1 312 ? 55.132 -20.737 -23.758 1.00 50.19 312 ARG A N 1
ATOM 2372 C CA . ARG A 1 312 ? 56.565 -21.069 -23.783 1.00 50.19 312 ARG A CA 1
ATOM 2373 C C . ARG A 1 312 ? 57.468 -19.837 -23.691 1.00 50.19 312 ARG A C 1
ATOM 2375 O O . ARG A 1 312 ? 58.535 -19.909 -23.093 1.00 50.19 312 ARG A O 1
ATOM 2382 N N . LYS A 1 313 ? 57.033 -18.703 -24.253 1.00 50.34 313 LYS A N 1
ATOM 2383 C CA . LYS A 1 313 ? 57.771 -17.432 -24.171 1.00 50.34 313 LYS A CA 1
ATOM 2384 C C . LYS A 1 313 ? 57.684 -16.788 -22.788 1.00 50.34 313 LYS A C 1
ATOM 2386 O O . LYS A 1 313 ? 58.622 -16.103 -22.395 1.00 50.34 313 LYS A O 1
ATOM 2391 N N . GLN A 1 314 ? 56.595 -17.017 -22.053 1.00 50.41 314 GLN A N 1
ATOM 2392 C CA . GLN A 1 314 ? 56.434 -16.503 -20.692 1.00 50.41 314 GLN A CA 1
ATOM 2393 C C . GLN A 1 314 ? 57.319 -17.253 -19.682 1.00 50.41 314 GLN A C 1
ATOM 2395 O O . GLN A 1 314 ? 57.958 -16.612 -18.851 1.00 50.41 314 GLN A O 1
ATOM 2400 N N . GLU A 1 315 ? 57.447 -18.579 -19.809 1.00 49.66 315 GLU A N 1
ATOM 2401 C CA . GLU A 1 315 ? 58.307 -19.392 -18.931 1.00 49.66 315 GLU A CA 1
ATOM 2402 C C . GLU A 1 315 ? 59.814 -19.144 -19.161 1.00 49.66 315 GLU A C 1
ATOM 2404 O O . GLU A 1 315 ? 60.589 -19.122 -18.204 1.00 49.66 315 GLU A O 1
ATOM 2409 N N . GLU A 1 316 ? 60.251 -18.877 -20.400 1.00 52.56 316 GLU A N 1
ATOM 2410 C CA . GLU A 1 316 ? 61.657 -18.529 -20.689 1.00 52.56 316 GLU A CA 1
ATOM 2411 C C . GLU A 1 316 ? 62.055 -17.135 -20.172 1.00 52.56 316 GLU A C 1
ATOM 2413 O O . GLU A 1 316 ? 63.230 -16.894 -19.889 1.00 52.56 316 GLU A O 1
ATOM 2418 N N . GLN A 1 317 ? 61.096 -16.219 -20.009 1.00 50.94 317 GLN A N 1
ATOM 2419 C CA . GLN A 1 317 ? 61.363 -14.854 -19.551 1.00 50.94 317 GLN A CA 1
ATOM 2420 C C . GLN A 1 317 ? 61.433 -14.744 -18.017 1.00 50.94 317 GLN A C 1
ATOM 2422 O O . GLN A 1 317 ? 62.130 -13.872 -17.498 1.00 50.94 317 GLN A O 1
ATOM 2427 N N . GLU A 1 318 ? 60.788 -15.662 -17.290 1.00 48.72 318 GLU A N 1
ATOM 2428 C CA . GLU A 1 318 ? 60.839 -15.746 -15.822 1.00 48.72 318 GLU A CA 1
ATOM 2429 C C . GLU A 1 318 ? 62.086 -16.506 -15.319 1.00 48.72 318 GLU A C 1
ATOM 2431 O O . GLU A 1 318 ? 62.615 -16.201 -14.252 1.00 48.72 318 GLU A O 1
ATOM 2436 N N . ALA A 1 319 ? 62.647 -17.412 -16.132 1.00 51.66 319 ALA A N 1
ATOM 2437 C CA . ALA A 1 319 ? 63.890 -18.133 -15.829 1.00 51.66 319 ALA A CA 1
ATOM 2438 C C . ALA A 1 319 ? 65.182 -17.309 -16.047 1.00 51.66 319 ALA A C 1
ATOM 2440 O O . ALA A 1 319 ? 66.264 -17.737 -15.640 1.00 51.66 319 ALA A O 1
ATOM 2441 N N . ALA A 1 320 ? 65.095 -16.134 -16.683 1.00 49.62 320 ALA A N 1
ATOM 2442 C CA . ALA A 1 320 ? 66.247 -15.340 -17.122 1.00 49.62 320 ALA A CA 1
ATOM 2443 C C . ALA A 1 320 ? 66.537 -14.088 -16.269 1.00 49.62 320 ALA A C 1
ATOM 2445 O O . ALA A 1 320 ? 67.281 -13.217 -16.721 1.00 49.62 320 ALA A O 1
ATOM 2446 N N . ASN A 1 321 ? 65.991 -13.975 -15.050 1.00 43.50 321 ASN A N 1
ATOM 2447 C CA . ASN A 1 321 ? 66.268 -12.842 -14.158 1.00 43.50 321 ASN A CA 1
ATOM 2448 C C . ASN A 1 321 ? 67.232 -13.217 -13.007 1.00 43.50 321 ASN A C 1
ATOM 2450 O O . ASN A 1 321 ? 66.780 -13.702 -11.969 1.00 43.50 321 ASN A O 1
ATOM 2454 N N . PRO A 1 322 ? 68.556 -12.996 -13.141 1.00 48.88 322 PRO A N 1
ATOM 2455 C CA . PRO A 1 322 ? 69.502 -13.143 -12.047 1.00 48.88 322 PRO A CA 1
ATOM 2456 C C . PRO A 1 322 ? 69.752 -11.780 -11.385 1.00 48.88 322 PRO A C 1
ATOM 2458 O O . PRO A 1 322 ? 70.609 -11.024 -11.830 1.00 48.88 322 PRO A O 1
ATOM 2461 N N . ASN A 1 323 ? 68.994 -11.462 -10.334 1.00 40.47 323 ASN A N 1
ATOM 2462 C CA . ASN A 1 323 ? 69.447 -10.670 -9.180 1.00 40.47 323 ASN A CA 1
ATOM 2463 C C . ASN A 1 323 ? 68.289 -10.474 -8.193 1.00 40.47 323 ASN A C 1
ATOM 2465 O O . ASN A 1 323 ? 67.444 -9.608 -8.381 1.00 40.47 323 ASN A O 1
ATOM 2469 N N . ASP A 1 324 ? 68.253 -11.302 -7.152 1.00 39.56 324 ASP A N 1
ATOM 2470 C CA . ASP A 1 324 ? 68.403 -10.803 -5.780 1.00 39.56 324 ASP A CA 1
ATOM 2471 C C . ASP A 1 324 ? 68.583 -11.995 -4.834 1.00 39.56 324 ASP A C 1
ATOM 2473 O O . ASP A 1 324 ? 67.647 -12.614 -4.333 1.00 39.56 324 ASP A O 1
ATOM 2477 N N . THR A 1 325 ? 69.853 -12.344 -4.627 1.00 41.81 325 THR A N 1
ATOM 2478 C CA . THR A 1 325 ? 70.295 -13.139 -3.480 1.00 41.81 325 THR A CA 1
ATOM 2479 C C . THR A 1 325 ? 70.915 -12.152 -2.502 1.00 41.81 325 THR A C 1
ATOM 2481 O O . THR A 1 325 ? 71.909 -11.532 -2.861 1.00 41.81 325 THR A O 1
ATOM 2484 N N . SER A 1 326 ? 70.350 -11.996 -1.302 1.00 37.97 326 SER A N 1
ATOM 2485 C CA . SER A 1 326 ? 71.090 -11.840 -0.035 1.00 37.97 326 SER A CA 1
ATOM 2486 C C . SER A 1 326 ? 70.168 -11.310 1.066 1.00 37.97 326 SER A C 1
ATOM 2488 O O . SER A 1 326 ? 69.815 -10.135 1.064 1.00 37.97 326 SER A O 1
ATOM 2490 N N . CYS A 1 327 ? 69.809 -12.180 2.015 1.00 34.62 327 CYS A N 1
ATOM 2491 C CA . CYS A 1 327 ? 70.077 -12.017 3.456 1.00 34.62 327 CYS A CA 1
ATOM 2492 C C . CYS A 1 327 ? 69.116 -12.889 4.283 1.00 34.62 327 CYS A C 1
ATOM 2494 O O . CYS A 1 327 ? 67.973 -12.519 4.545 1.00 34.62 327 CYS A O 1
ATOM 2496 N N . CYS A 1 328 ? 69.621 -14.043 4.723 1.00 45.78 328 CYS A N 1
ATOM 2497 C CA . CYS A 1 328 ? 69.165 -14.746 5.922 1.00 45.78 328 CYS A CA 1
ATOM 2498 C C . CYS A 1 328 ? 70.215 -14.561 7.037 1.00 45.78 328 CYS A C 1
ATOM 2500 O O . CYS A 1 328 ? 71.388 -14.381 6.710 1.00 45.78 328 CYS A O 1
ATOM 2502 N N . ALA A 1 329 ? 69.771 -14.750 8.290 1.00 38.69 329 ALA A N 1
ATOM 2503 C CA . ALA A 1 329 ? 70.509 -14.791 9.571 1.00 38.69 329 ALA A CA 1
ATOM 2504 C C . ALA A 1 329 ? 70.865 -13.405 10.158 1.00 38.69 329 ALA A C 1
ATOM 2506 O O . ALA A 1 329 ? 71.361 -12.547 9.438 1.00 38.69 329 ALA A O 1
ATOM 2507 N N . ASP A 1 330 ? 70.572 -13.066 11.418 1.00 39.47 330 ASP A N 1
ATOM 2508 C CA . ASP A 1 330 ? 70.347 -13.845 12.654 1.00 39.47 330 ASP A CA 1
ATOM 2509 C C . ASP A 1 330 ? 69.078 -13.428 13.430 1.00 39.47 330 ASP A C 1
ATOM 2511 O O . ASP A 1 330 ? 68.678 -12.242 13.341 1.00 39.47 330 ASP A O 1
#

Radius of gyration: 29.87 Å; Cα contacts (8 Å, |Δi|>4): 325; chains: 1; bounding box: 93×50×89 Å

Secondary structure (DSSP, 8-state):
---------SHHHHHHHHHHHHTSHHHHHHHHHHHHHHTTTTTTHHHHHHHHHHHTT--HHHHHHHHHHHHHHHH--HHHHHHHHHS-HHHHHHHHHHHHHHHHHHHHHHHTTSS----HHHHHHHHHHHHHHHHHHHIIIIIHHHHH-STTHHHHHHHHHHHHHHHHHHHHHHHHHHHTT-HHHHHHHHHHHHHHHHHHTTTT--PPPP---TTHHHHHHHHHHHHHHHHHHHHHHHHHHHHS---HHHHHHHHHHHHHHHHHHHHHHHHHHHHHHHHHHHTS---------------TTSHHHHHHHHHHHHHHHHTT----------

Mean predicted aligned error: 12.29 Å

Nearest PDB structures (foldseek):
  7bc7-assembly1_A  TM=4.632E-01  e=1.953E-01  Gallus gallus
  9g11-assembly1_A  TM=4.466E-01  e=2.038E-01  Arabidopsis thaliana
  6gv1-assembly1_A  TM=5.176E-01  e=4.989E-01  Escherichia coli K-12
  7pmw-assembly1_A  TM=6.227E-01  e=1.449E+00  Homo sapiens
  8xv2-assembly1_A  TM=5.098E-01  e=9.870E-01  Escherichia coli

Sequence (330 aa):
MAMITTGGGDGGGCCAFALQVLRGRWFMMFASFLIMAGAGATYLFGVYSKDIKSTLGYNQSTLNLLSSCKDLGTNVGVLSGLIAEVAPTWLVLLVGSAMNFADYFLIWLAVTRRIPRPAVWQMCVYICVGANSQNFANTGSLVTYVKNFPESRGIMLGLMKGFVGLSGAMMTQLYYAIYGDDSKSLILLIGWLPAVISIVFVYTIRTMKLSTHPNELKVFYEYLAITVALTLVIMALTIAQKQVSFSHEAYVVSAVAVCVLTFLPLGIAVREEWATWKQRKAQKPTTATVGVVGDDASSPARDLEIHATDQRKQEEQEAANPNDTSCCAD

InterPro domains:
  IPR010658 Nodulin-like [PF06813] (25-269)
  IPR036259 MFS transporter superfamily [SSF103473] (25-267)

Foldseek 3Di:
DDDDPPDDDPVVVVVVLVVCLLLDPLVLLLLLLQLLLLLQCLVCLVLCVVLVCVQLVDDVVLSVLLNVLLVLLLVPLVVLQVCVVVDFLLVLLLQLLVLLQVLLVVVLCCSVVVDPNDDSVVSSVSSSSNSNSSSSSCCSSLVLVCLQCVPCNPLSVVLSVLSNVCSSLLLVLVCCQPPNPPSSVSSNSSNNVSSVSSNVCSVSRHRDDHDDDPCVVVLSVVSVVLSVVLVVLSVVVVVCVVVDPDDSVRSNVSSVVSVCSSCVSSVVSSVVSVVVVVVVVVPPDDDPPPPPDDDDDDDPPPVVVVVVVVVVVVVVVVVPDDDDDDDDDD